Protein AF-A0A1W9IZL7-F1 (afdb_monomer_lite)

Secondary structure (DSSP, 8-state):
-------EEEEEEEGGGGSHHHHHHHHHHHTSSS-SEEEEEE--TT-TT-EEEEEEEEEEEEEEEEEEEEEESEEEEEEEEEEEEEEEEPPSSSS-HHHHHHHTT--EEEEEEETTEEEEEEEEEEEE-TTS-EEEEEEEE-----PPEE--TTS-HHHHHHHHHHHHHHHHHHHTT-HHHHHHHHHHHHHHHHHHHHHHTTPPPPSSHHHHHHHHHHHHTSTTTGGG-S--HHHHHHHHHHHHHHHHH-HHHHHHTT-PPPHHHHHHHHHHHHHHHHHTTSEE-

Radius of gyration: 25.75 Å; chains: 1; bounding box: 48×37×91 Å

Structure (mmCIF, N/CA/C/O backbone):
data_AF-A0A1W9IZL7-F1
#
_entry.id   AF-A0A1W9IZL7-F1
#
loop_
_atom_site.group_PDB
_atom_site.id
_atom_site.type_symbol
_atom_site.label_atom_id
_atom_site.label_alt_id
_atom_site.label_comp_id
_atom_site.label_asym_id
_atom_site.label_entity_id
_atom_site.label_seq_id
_atom_site.pdbx_PDB_ins_code
_atom_site.Cartn_x
_atom_site.Cartn_y
_atom_site.Cartn_z
_atom_site.occupancy
_atom_site.B_iso_or_equiv
_atom_site.auth_seq_id
_atom_site.auth_comp_id
_atom_site.auth_asym_id
_atom_site.auth_atom_id
_atom_site.pdbx_PDB_model_num
ATOM 1 N N . MET A 1 1 ? -9.706 -7.020 -36.055 1.00 37.16 1 MET A N 1
ATOM 2 C CA . MET A 1 1 ? -9.478 -6.356 -34.757 1.00 37.16 1 MET A CA 1
ATOM 3 C C . MET A 1 1 ? -7.983 -6.230 -34.605 1.00 37.16 1 MET A C 1
ATOM 5 O O . MET A 1 1 ? -7.326 -7.263 -34.558 1.00 37.16 1 MET A O 1
ATOM 9 N N . ASP A 1 2 ? -7.453 -5.012 -34.618 1.00 32.59 2 ASP A N 1
ATOM 10 C CA . ASP A 1 2 ? -6.026 -4.810 -34.383 1.00 32.59 2 ASP A CA 1
ATOM 11 C C . ASP A 1 2 ? -5.687 -5.254 -32.957 1.00 32.59 2 ASP A C 1
ATOM 13 O O . ASP A 1 2 ? -6.324 -4.785 -32.008 1.00 32.59 2 ASP A O 1
ATOM 17 N N . PRO A 1 3 ? -4.721 -6.166 -32.759 1.00 41.31 3 PRO A N 1
ATOM 18 C CA . PRO A 1 3 ? -4.192 -6.404 -31.435 1.00 41.31 3 PRO A CA 1
ATOM 19 C C . PRO A 1 3 ? -3.350 -5.180 -31.079 1.00 41.31 3 PRO A C 1
ATOM 21 O O . PRO A 1 3 ? -2.169 -5.100 -31.417 1.00 41.31 3 PRO A O 1
ATOM 24 N N . THR A 1 4 ? -3.955 -4.204 -30.406 1.00 50.09 4 THR A N 1
ATOM 25 C CA . THR A 1 4 ? -3.210 -3.120 -29.768 1.00 50.09 4 THR A CA 1
ATOM 26 C C . THR A 1 4 ? -2.360 -3.757 -28.674 1.00 50.09 4 THR A C 1
ATOM 28 O O . THR A 1 4 ? -2.816 -3.950 -27.547 1.00 50.09 4 THR A O 1
ATOM 31 N N . VAL A 1 5 ? -1.137 -4.171 -29.017 1.00 58.69 5 VAL A N 1
ATOM 32 C CA . VAL A 1 5 ? -0.162 -4.659 -28.042 1.00 58.69 5 VAL A CA 1
ATOM 33 C C . VAL A 1 5 ? 0.087 -3.507 -27.084 1.00 58.69 5 VAL A C 1
ATOM 35 O O . VAL A 1 5 ? 0.727 -2.515 -27.425 1.00 58.69 5 VAL A O 1
ATOM 38 N N . LEU A 1 6 ? -0.484 -3.618 -25.892 1.00 76.44 6 LEU A N 1
ATOM 39 C CA . LEU A 1 6 ? -0.403 -2.572 -24.897 1.00 76.44 6 LEU A CA 1
ATOM 40 C C . LEU A 1 6 ? 0.994 -2.617 -24.275 1.00 76.44 6 LEU A C 1
ATOM 42 O O . LEU A 1 6 ? 1.343 -3.570 -23.589 1.00 76.44 6 LEU A O 1
ATOM 46 N N . ILE A 1 7 ? 1.817 -1.614 -24.573 1.00 85.88 7 ILE A N 1
ATOM 47 C CA . ILE A 1 7 ? 3.176 -1.482 -24.042 1.00 85.88 7 ILE A CA 1
ATOM 48 C C . ILE A 1 7 ? 3.160 -0.403 -22.962 1.00 85.88 7 ILE A C 1
ATOM 50 O O . ILE A 1 7 ? 2.751 0.732 -23.209 1.00 85.88 7 ILE A O 1
ATOM 54 N N . PHE A 1 8 ? 3.635 -0.741 -21.767 1.00 88.56 8 PHE A N 1
ATOM 55 C CA . PHE A 1 8 ? 3.729 0.200 -20.656 1.00 88.56 8 PHE A CA 1
ATOM 56 C C . PHE A 1 8 ? 5.107 0.851 -20.608 1.00 88.56 8 PHE A C 1
ATOM 58 O O . PHE A 1 8 ? 6.121 0.178 -20.768 1.00 88.56 8 PHE A O 1
ATOM 65 N N . LYS A 1 9 ? 5.174 2.147 -20.299 1.00 91.44 9 LYS A N 1
ATOM 66 C CA . LYS A 1 9 ? 6.422 2.743 -19.807 1.00 91.44 9 LYS A CA 1
ATOM 67 C C . LYS A 1 9 ? 6.686 2.247 -18.388 1.00 91.44 9 LYS A C 1
ATOM 69 O O . LYS A 1 9 ? 5.750 2.167 -17.592 1.00 91.44 9 LYS A O 1
ATOM 74 N N . GLY A 1 10 ? 7.943 1.957 -18.076 1.00 91.88 10 GLY A N 1
ATOM 75 C CA . GLY A 1 10 ? 8.366 1.538 -16.745 1.00 91.88 10 GLY A CA 1
ATOM 76 C C . GLY A 1 10 ? 9.559 2.348 -16.256 1.00 91.88 10 GLY A C 1
ATOM 77 O O . GLY A 1 10 ? 10.489 2.616 -17.015 1.00 91.88 10 GLY A O 1
ATOM 78 N N . VAL A 1 11 ? 9.551 2.710 -14.976 1.00 93.44 11 VAL A N 1
ATOM 79 C CA . VAL A 1 11 ? 10.721 3.246 -14.273 1.00 93.44 11 VAL A CA 1
ATOM 80 C C . VAL A 1 11 ? 11.007 2.356 -13.078 1.00 93.44 11 VAL A C 1
ATOM 82 O O . VAL A 1 11 ? 10.122 2.116 -12.256 1.00 93.44 11 VAL A O 1
ATOM 85 N N . TYR A 1 12 ? 12.242 1.868 -13.000 1.00 94.06 12 TYR A N 1
ATOM 86 C CA . TYR A 1 12 ? 12.707 1.112 -11.850 1.00 94.06 12 TYR A CA 1
ATOM 87 C C . TYR A 1 12 ? 12.933 2.036 -10.651 1.00 94.06 12 TYR A C 1
ATOM 89 O O . TYR A 1 12 ? 13.519 3.109 -10.800 1.00 94.06 12 TYR A O 1
ATOM 97 N N . LEU A 1 13 ? 12.495 1.593 -9.477 1.00 92.00 13 LEU A N 1
ATOM 98 C CA . LEU A 1 13 ? 12.727 2.236 -8.191 1.00 92.00 13 LEU A CA 1
ATOM 99 C C . LEU A 1 13 ? 13.297 1.192 -7.227 1.00 92.00 13 LEU A C 1
ATOM 101 O O . LEU A 1 13 ? 12.676 0.147 -6.996 1.00 92.00 13 LEU A O 1
ATOM 105 N N . GLY A 1 14 ? 14.471 1.478 -6.663 1.00 87.88 14 GLY A N 1
ATOM 106 C CA . GLY A 1 14 ? 15.036 0.661 -5.597 1.00 87.88 14 GLY A CA 1
ATOM 107 C C . GLY A 1 14 ? 14.239 0.818 -4.302 1.00 87.88 14 GLY A C 1
ATOM 108 O O . GLY A 1 14 ? 13.443 1.745 -4.144 1.00 87.88 14 GLY A O 1
ATOM 109 N N . GLN A 1 15 ? 14.474 -0.065 -3.330 1.00 80.56 15 GLN A N 1
ATOM 110 C CA . GLN A 1 15 ? 13.758 -0.037 -2.048 1.00 80.56 15 GLN A CA 1
ATOM 111 C C . GLN A 1 15 ? 13.848 1.318 -1.322 1.00 80.56 15 GLN A C 1
ATOM 113 O O . GLN A 1 15 ? 12.898 1.735 -0.663 1.00 80.56 15 GLN A O 1
ATOM 118 N N . THR A 1 16 ? 14.984 2.006 -1.437 1.00 76.38 16 THR A N 1
ATOM 119 C CA . THR A 1 16 ? 15.210 3.330 -0.839 1.00 76.38 16 THR A CA 1
ATOM 120 C C . THR A 1 16 ? 14.520 4.458 -1.606 1.00 76.38 16 THR A C 1
ATOM 122 O O . THR A 1 16 ? 14.255 5.511 -1.033 1.00 76.38 16 THR A O 1
ATOM 125 N N . ASP A 1 17 ? 14.189 4.240 -2.881 1.00 77.44 17 ASP A N 1
ATOM 126 C CA . ASP A 1 17 ? 13.583 5.241 -3.765 1.00 77.44 17 ASP A CA 1
ATOM 127 C C . ASP A 1 17 ? 12.053 5.291 -3.654 1.00 77.44 17 ASP A C 1
ATOM 129 O O . ASP A 1 17 ? 11.413 6.129 -4.286 1.00 77.44 17 ASP A O 1
ATOM 133 N N . ILE A 1 18 ? 11.442 4.428 -2.835 1.00 71.38 18 ILE A N 1
ATOM 134 C CA . ILE A 1 18 ? 9.986 4.435 -2.611 1.00 71.38 18 ILE A CA 1
ATOM 135 C C . ILE A 1 18 ? 9.551 5.524 -1.616 1.00 71.38 18 ILE A C 1
ATOM 137 O O . ILE A 1 18 ? 8.375 5.645 -1.287 1.00 71.38 18 ILE A O 1
ATOM 141 N N . ALA A 1 19 ? 10.480 6.347 -1.131 1.00 68.44 19 ALA A N 1
ATOM 142 C CA . ALA A 1 19 ? 10.130 7.565 -0.412 1.00 68.44 19 ALA A CA 1
ATOM 143 C C . ALA A 1 19 ? 9.421 8.572 -1.350 1.00 68.44 19 ALA A C 1
ATOM 145 O O . ALA A 1 19 ? 9.661 8.547 -2.563 1.00 68.44 19 ALA A O 1
ATOM 146 N N . PRO A 1 20 ? 8.616 9.520 -0.827 1.00 62.97 20 PRO A N 1
ATOM 147 C CA . PRO A 1 20 ? 7.869 10.478 -1.650 1.00 62.97 20 PRO A CA 1
ATOM 148 C C . PRO A 1 20 ? 8.731 11.212 -2.690 1.00 62.97 20 PRO A C 1
ATOM 150 O O . PRO A 1 20 ? 8.352 11.324 -3.854 1.00 62.97 20 PRO A O 1
ATOM 153 N N . ALA A 1 21 ? 9.939 11.639 -2.309 1.00 69.12 21 ALA A N 1
ATOM 154 C CA . ALA A 1 21 ? 10.872 12.310 -3.216 1.00 69.12 21 ALA A CA 1
ATOM 155 C C . ALA A 1 21 ? 11.347 11.409 -4.376 1.00 69.12 21 ALA A C 1
ATOM 157 O O . ALA A 1 21 ? 11.481 11.877 -5.511 1.00 69.12 21 ALA A O 1
ATOM 158 N N . GLY A 1 22 ? 11.585 10.122 -4.106 1.00 74.88 22 GLY A N 1
ATOM 159 C CA . GLY A 1 22 ? 11.989 9.145 -5.115 1.00 74.88 22 GLY A CA 1
ATOM 160 C C . GLY A 1 22 ? 10.832 8.752 -6.036 1.00 74.88 22 GLY A C 1
ATOM 161 O O . GLY A 1 22 ? 11.017 8.687 -7.252 1.00 74.88 22 GLY A O 1
ATOM 162 N N . LEU A 1 23 ? 9.611 8.645 -5.505 1.00 76.88 23 LEU A N 1
ATOM 163 C CA . LEU A 1 23 ? 8.401 8.446 -6.306 1.00 76.88 23 LEU A CA 1
ATOM 164 C C . LEU A 1 23 ? 8.122 9.632 -7.233 1.00 76.88 23 LEU A C 1
ATOM 166 O O . LEU A 1 23 ? 7.871 9.423 -8.416 1.00 76.88 23 LEU A O 1
ATOM 170 N N . GLU A 1 24 ? 8.226 10.873 -6.754 1.00 78.94 24 GLU A N 1
ATOM 171 C CA . GLU A 1 24 ? 8.071 12.065 -7.604 1.00 78.94 24 GLU A CA 1
ATOM 172 C C . GLU A 1 24 ? 9.169 12.166 -8.671 1.00 78.94 24 GLU A C 1
ATOM 174 O O . GLU A 1 24 ? 8.920 12.573 -9.810 1.00 78.94 24 GLU A O 1
ATOM 179 N N . LYS A 1 25 ? 10.399 11.750 -8.349 1.00 84.94 25 LYS A N 1
ATOM 180 C CA . LYS A 1 25 ? 11.457 11.583 -9.354 1.00 84.94 25 LYS A CA 1
ATOM 181 C C . LYS A 1 25 ? 11.060 10.525 -10.393 1.00 84.94 25 LYS A C 1
ATOM 183 O O . LYS A 1 25 ? 11.155 10.801 -11.585 1.00 84.94 25 LYS A O 1
ATOM 188 N N . GLY A 1 26 ? 10.542 9.376 -9.959 1.00 87.25 26 GLY A N 1
ATOM 189 C CA . GLY A 1 26 ? 10.052 8.309 -10.833 1.00 87.25 26 GLY A CA 1
ATOM 190 C C . GLY A 1 26 ? 8.909 8.750 -11.752 1.00 87.25 26 GLY A C 1
ATOM 191 O O . GLY A 1 26 ? 8.953 8.486 -12.953 1.00 87.25 26 GLY A O 1
ATOM 192 N N . LYS A 1 27 ? 7.925 9.491 -11.227 1.00 85.50 27 LYS A N 1
ATOM 193 C CA . LYS A 1 27 ? 6.816 10.070 -12.007 1.00 85.50 27 LYS A CA 1
ATOM 194 C C . LYS A 1 27 ? 7.330 11.031 -13.077 1.00 85.50 27 LYS A C 1
ATOM 196 O O . LYS A 1 27 ? 6.920 10.936 -14.230 1.00 85.50 27 LYS A O 1
ATOM 201 N N . ARG A 1 28 ? 8.276 11.911 -12.724 1.00 85.94 28 ARG A N 1
ATOM 202 C CA . ARG A 1 28 ? 8.931 12.801 -13.697 1.00 85.94 28 ARG A CA 1
ATOM 203 C C . ARG A 1 28 ? 9.666 12.014 -14.781 1.00 85.94 28 ARG A C 1
ATOM 205 O O . ARG A 1 28 ? 9.555 12.366 -15.951 1.00 85.94 28 ARG A O 1
ATOM 212 N N . SER A 1 29 ? 10.357 10.933 -14.418 1.00 88.00 29 SER A N 1
ATOM 213 C CA . SER A 1 29 ? 11.027 10.046 -15.377 1.00 88.00 29 SER A CA 1
ATOM 214 C C . SER A 1 29 ? 10.055 9.297 -16.295 1.00 88.00 29 SER A C 1
ATOM 216 O O . SER A 1 29 ? 10.346 9.152 -17.478 1.00 88.00 29 SER A O 1
ATOM 218 N N . LEU A 1 30 ? 8.879 8.872 -15.819 1.00 86.69 30 LEU A N 1
ATOM 219 C CA . LEU A 1 30 ? 7.851 8.246 -16.672 1.00 86.69 30 LEU A CA 1
ATOM 220 C C . LEU A 1 30 ? 7.323 9.195 -17.757 1.00 86.69 30 LEU A C 1
ATOM 222 O O . LEU A 1 30 ? 6.998 8.776 -18.877 1.00 86.69 30 LEU A O 1
ATOM 226 N N . SER A 1 31 ? 7.266 10.483 -17.436 1.00 82.88 31 SER A N 1
ATOM 227 C CA . SER A 1 31 ? 6.842 11.528 -18.363 1.00 82.88 31 SER A CA 1
ATOM 228 C C . SER A 1 31 ? 7.890 11.866 -19.422 1.00 82.88 31 SER A C 1
ATOM 230 O O . SER A 1 31 ? 7.544 12.479 -20.431 1.00 82.88 31 SER A O 1
ATOM 232 N N . GLN A 1 32 ? 9.145 11.437 -19.250 1.00 82.56 32 GLN A N 1
ATOM 233 C CA . GLN A 1 32 ? 10.179 11.629 -20.262 1.00 82.56 32 GLN A CA 1
ATOM 234 C C . GLN A 1 32 ? 9.853 10.838 -21.539 1.00 82.56 32 GLN A C 1
ATOM 236 O O . GLN A 1 32 ? 9.230 9.763 -21.526 1.00 82.56 32 GLN A O 1
ATOM 241 N N . HIS A 1 33 ? 10.251 11.411 -22.673 1.00 79.19 33 HIS A N 1
ATOM 242 C CA . HIS A 1 33 ? 10.141 10.783 -23.979 1.00 79.19 33 HIS A CA 1
ATOM 243 C C . HIS A 1 33 ? 11.490 10.879 -24.708 1.00 79.19 33 HIS A C 1
ATOM 245 O O . HIS A 1 33 ? 12.032 11.978 -24.816 1.00 79.19 33 HIS A O 1
ATOM 251 N N . PRO A 1 34 ? 12.038 9.761 -25.212 1.00 80.56 34 PRO A N 1
ATOM 252 C CA . PRO A 1 34 ? 11.524 8.392 -25.097 1.00 80.56 34 PRO A CA 1
ATOM 253 C C . PRO A 1 34 ? 11.655 7.818 -23.680 1.00 80.56 34 PRO A C 1
ATOM 255 O O . PRO A 1 34 ? 12.449 8.294 -22.875 1.00 80.56 34 PRO A O 1
ATOM 258 N N . ALA A 1 35 ? 10.885 6.768 -23.390 1.00 84.62 35 ALA A N 1
ATOM 259 C CA . ALA A 1 35 ? 11.042 6.030 -22.143 1.00 84.62 35 ALA A CA 1
ATOM 260 C C . ALA A 1 35 ? 12.369 5.257 -22.144 1.00 84.62 35 ALA A C 1
ATOM 262 O O . ALA A 1 35 ? 12.801 4.752 -23.178 1.00 84.62 35 ALA A O 1
ATOM 263 N N . HIS A 1 36 ? 13.010 5.131 -20.984 1.00 86.19 36 HIS A N 1
ATOM 264 C CA . HIS A 1 36 ? 14.214 4.304 -20.858 1.00 86.19 36 HIS A CA 1
ATOM 265 C C . HIS A 1 36 ? 13.896 2.807 -20.871 1.00 86.19 36 HIS A C 1
ATOM 267 O O . HIS A 1 36 ? 14.630 2.027 -21.480 1.00 86.19 36 HIS A O 1
ATOM 273 N N . THR A 1 37 ? 12.779 2.428 -20.250 1.00 91.75 37 THR A N 1
ATOM 274 C CA . THR A 1 37 ? 12.313 1.046 -20.167 1.00 91.75 37 THR A CA 1
ATOM 275 C C . THR A 1 37 ? 10.845 0.978 -20.562 1.00 91.75 37 THR A C 1
ATOM 277 O O . THR A 1 37 ? 10.031 1.809 -20.146 1.00 91.75 37 THR A O 1
ATOM 280 N N . VAL A 1 38 ? 10.505 -0.030 -21.357 1.00 92.44 38 VAL A N 1
ATOM 281 C CA . VAL A 1 38 ? 9.130 -0.380 -21.693 1.00 92.44 38 VAL A CA 1
ATOM 282 C C . VAL A 1 38 ? 8.859 -1.840 -21.346 1.00 92.44 38 VAL A C 1
ATOM 284 O O . VAL A 1 38 ? 9.746 -2.689 -21.404 1.00 92.44 38 VAL A O 1
ATOM 287 N N . LEU A 1 39 ? 7.634 -2.123 -20.926 1.00 93.38 39 LEU A N 1
ATOM 288 C CA . LEU A 1 39 ? 7.195 -3.414 -20.422 1.00 93.38 39 LEU A CA 1
ATOM 289 C C . LEU A 1 39 ? 6.084 -3.927 -21.330 1.00 93.38 39 LEU A C 1
ATOM 291 O O . LEU A 1 39 ? 5.059 -3.261 -21.501 1.00 93.38 39 LEU A O 1
ATOM 295 N N . ARG A 1 40 ? 6.282 -5.114 -21.901 1.00 92.31 40 ARG A N 1
ATOM 296 C CA . ARG A 1 40 ? 5.254 -5.796 -22.688 1.00 92.31 40 ARG A CA 1
ATOM 297 C C . ARG A 1 40 ? 4.588 -6.869 -21.826 1.00 92.31 40 ARG A C 1
ATOM 299 O O . ARG A 1 40 ? 5.272 -7.842 -21.499 1.00 92.31 40 ARG A O 1
ATOM 306 N N . PRO A 1 41 ? 3.296 -6.740 -21.490 1.00 90.94 41 PRO A N 1
ATOM 307 C CA . PRO A 1 41 ? 2.566 -7.741 -20.725 1.00 90.94 41 PRO A CA 1
ATOM 308 C C . PRO A 1 41 ? 2.623 -9.119 -21.375 1.00 90.94 41 PRO A C 1
ATOM 310 O O . PRO A 1 41 ? 2.533 -9.255 -22.597 1.00 90.94 41 PRO A O 1
ATOM 313 N N . VAL A 1 42 ? 2.746 -10.136 -20.535 1.00 89.75 42 VAL A N 1
ATOM 314 C CA . VAL A 1 42 ? 2.619 -11.550 -20.878 1.00 89.75 42 VAL A CA 1
ATOM 315 C C . VAL A 1 42 ? 1.769 -12.248 -19.809 1.00 89.75 42 VAL A C 1
ATOM 317 O O . VAL A 1 42 ? 1.696 -11.763 -18.674 1.00 89.75 42 VAL A O 1
ATOM 320 N N . PRO A 1 43 ? 1.112 -13.374 -20.139 1.00 83.31 43 PRO A N 1
ATOM 321 C CA . PRO A 1 43 ? 0.381 -14.158 -19.151 1.00 83.31 43 PRO A CA 1
ATOM 322 C C . PRO A 1 43 ? 1.267 -14.505 -17.949 1.00 83.31 43 PRO A C 1
ATOM 324 O O . PRO A 1 43 ? 2.409 -14.931 -18.115 1.00 83.31 43 PRO A O 1
ATOM 327 N N . SER A 1 44 ? 0.739 -14.310 -16.741 1.00 82.31 44 SER A N 1
ATOM 328 C CA . SER A 1 44 ? 1.411 -14.713 -15.506 1.00 82.31 44 SER A CA 1
ATOM 329 C C . SER A 1 44 ? 0.934 -16.095 -15.080 1.00 82.31 44 SER A C 1
ATOM 331 O O . SER A 1 44 ? -0.270 -16.346 -15.061 1.00 82.31 44 SER A O 1
ATOM 333 N N . SER A 1 45 ? 1.862 -16.967 -14.683 1.00 79.56 45 SER A N 1
ATOM 334 C CA . SER A 1 45 ? 1.542 -18.264 -14.065 1.00 79.56 45 SER A CA 1
ATOM 335 C C . SER A 1 45 ? 0.822 -18.121 -12.725 1.00 79.56 45 SER A C 1
ATOM 337 O O . SER A 1 45 ? 0.124 -19.032 -12.298 1.00 79.56 45 SER A O 1
ATOM 339 N N . ASP A 1 46 ? 1.008 -16.979 -12.063 1.00 76.00 46 ASP A N 1
ATOM 340 C CA . ASP A 1 46 ? 0.606 -16.776 -10.671 1.00 76.00 46 ASP A CA 1
ATOM 341 C C . ASP A 1 46 ? -0.846 -16.264 -10.544 1.00 76.00 46 ASP A C 1
ATOM 343 O O . ASP A 1 46 ? -1.328 -16.035 -9.439 1.00 76.00 46 ASP A O 1
ATOM 347 N N . GLY A 1 47 ? -1.550 -16.095 -11.671 1.00 69.25 47 GLY A N 1
ATOM 348 C CA . GLY A 1 47 ? -2.936 -15.626 -11.712 1.00 69.25 47 GLY A CA 1
ATOM 349 C C . GLY A 1 47 ? -3.115 -14.150 -11.334 1.00 69.25 47 GLY A C 1
ATOM 350 O O . GLY A 1 47 ? -2.178 -13.450 -10.961 1.00 69.25 47 GLY A O 1
ATOM 351 N N . SER A 1 48 ? -4.348 -13.656 -11.461 1.00 60.50 48 SER A N 1
ATOM 352 C CA . SER A 1 48 ? -4.719 -12.300 -11.029 1.00 60.50 48 SER A CA 1
ATOM 353 C C . SER A 1 48 ? -4.578 -12.156 -9.501 1.00 60.50 48 SER A C 1
ATOM 355 O O . SER A 1 48 ? -4.906 -13.106 -8.790 1.00 60.50 48 SER A O 1
ATOM 357 N N . PRO A 1 49 ? -4.128 -11.002 -8.965 1.00 68.25 49 PRO A N 1
ATOM 358 C CA . PRO A 1 49 ? -3.859 -9.733 -9.651 1.00 68.25 49 PRO A CA 1
ATOM 359 C C . PRO A 1 49 ? -2.405 -9.578 -10.126 1.00 68.25 49 PRO A C 1
ATOM 361 O O . PRO A 1 49 ? -1.990 -8.483 -10.511 1.00 68.25 49 PRO A O 1
ATOM 364 N N . CYS A 1 50 ? -1.614 -10.649 -10.075 1.00 79.69 50 CYS A N 1
ATOM 365 C CA . CYS A 1 50 ? -0.246 -10.647 -10.562 1.00 79.69 50 CYS A CA 1
ATOM 366 C C . CYS A 1 50 ? -0.238 -10.606 -12.091 1.00 79.69 50 CYS A C 1
ATOM 368 O O . CYS A 1 50 ? -1.047 -11.246 -12.765 1.00 79.69 50 CYS A O 1
ATOM 370 N N . TRP A 1 51 ? 0.729 -9.904 -12.662 1.00 87.81 51 TRP A N 1
ATOM 371 C CA . TRP A 1 51 ? 0.984 -9.968 -14.098 1.00 87.81 51 TRP A CA 1
ATOM 372 C C . TRP A 1 51 ? 2.479 -10.065 -14.350 1.00 87.81 51 TRP A C 1
ATOM 374 O O . TRP A 1 51 ? 3.288 -9.764 -13.476 1.00 87.81 51 TRP A O 1
ATOM 384 N N . SER A 1 52 ? 2.858 -10.538 -15.530 1.00 93.19 52 SER A N 1
ATOM 385 C CA . SER A 1 52 ? 4.258 -10.642 -15.921 1.00 93.19 52 SER A CA 1
ATOM 386 C C . SER A 1 52 ? 4.512 -9.769 -17.142 1.00 93.19 52 SER A C 1
ATOM 388 O O . SER A 1 52 ? 3.603 -9.534 -17.939 1.00 93.19 52 SER A O 1
ATOM 390 N N . ALA A 1 53 ? 5.733 -9.273 -17.310 1.00 94.12 53 ALA A N 1
ATOM 391 C CA . ALA A 1 53 ? 6.107 -8.517 -18.498 1.00 94.12 53 ALA A CA 1
ATOM 392 C C . ALA A 1 53 ? 7.513 -8.855 -18.966 1.00 94.12 53 ALA A C 1
ATOM 394 O O . ALA A 1 53 ? 8.418 -9.050 -18.156 1.00 94.12 53 ALA A O 1
ATOM 395 N N . ILE A 1 54 ? 7.697 -8.842 -20.283 1.00 94.69 54 ILE A N 1
ATOM 396 C CA . ILE A 1 54 ? 9.032 -8.812 -20.874 1.00 94.69 54 ILE A CA 1
ATOM 397 C C . ILE A 1 54 ? 9.545 -7.379 -20.809 1.00 94.69 54 ILE A C 1
ATOM 399 O O . ILE A 1 54 ? 8.840 -6.437 -21.193 1.00 94.69 54 ILE A O 1
ATOM 403 N N . VAL A 1 55 ? 10.773 -7.233 -20.325 1.00 93.81 55 VAL A N 1
ATOM 404 C CA . VAL A 1 55 ? 11.440 -5.941 -20.187 1.00 93.81 55 VAL A CA 1
ATOM 405 C C . VAL A 1 55 ? 12.172 -5.608 -21.475 1.00 93.81 55 VAL A C 1
ATOM 407 O O . VAL A 1 55 ? 12.963 -6.403 -21.974 1.00 93.81 55 VAL A O 1
ATOM 410 N N . TYR A 1 56 ? 11.930 -4.409 -21.989 1.00 93.19 56 TYR A N 1
ATOM 411 C CA . TYR A 1 56 ? 12.631 -3.861 -23.137 1.00 93.19 56 TYR A CA 1
ATOM 412 C C . TYR A 1 56 ? 13.309 -2.554 -22.743 1.00 93.19 56 TYR A C 1
ATOM 414 O O . TYR A 1 56 ? 12.663 -1.646 -22.214 1.00 93.19 56 TYR A O 1
ATOM 422 N N . ARG A 1 57 ? 14.602 -2.421 -23.030 1.00 91.19 57 ARG A N 1
ATOM 423 C CA . ARG A 1 57 ? 15.353 -1.190 -22.763 1.00 91.19 57 ARG A CA 1
ATOM 424 C C . ARG A 1 57 ? 15.670 -0.453 -24.043 1.00 91.19 57 ARG A C 1
ATOM 426 O O . ARG A 1 57 ? 15.896 -1.068 -25.085 1.00 91.19 57 ARG A O 1
ATOM 433 N N . LYS A 1 58 ? 15.694 0.874 -23.950 1.00 90.25 58 LYS A N 1
ATOM 434 C CA . LYS A 1 58 ? 16.099 1.733 -25.057 1.00 90.25 58 LYS A CA 1
ATOM 435 C C . LYS A 1 58 ? 17.550 1.420 -25.426 1.00 90.25 58 LYS A C 1
ATOM 437 O O . LYS A 1 58 ? 18.453 1.638 -24.624 1.00 90.25 58 LYS A O 1
ATOM 442 N N . ALA A 1 59 ? 17.751 0.953 -26.648 1.00 87.69 59 ALA A N 1
ATOM 443 C CA . ALA A 1 59 ? 19.055 0.604 -27.193 1.00 87.69 59 ALA A CA 1
ATOM 444 C C . ALA A 1 59 ? 19.663 1.727 -28.038 1.00 87.69 59 ALA A C 1
ATOM 446 O O . ALA A 1 59 ? 20.879 1.853 -28.130 1.00 87.69 59 ALA A O 1
ATOM 447 N N . GLY A 1 60 ? 18.820 2.570 -28.637 1.00 88.31 60 GLY A N 1
ATOM 448 C CA . GLY A 1 60 ? 19.273 3.672 -29.475 1.00 88.31 60 GLY A CA 1
ATOM 449 C C . GLY A 1 60 ? 18.140 4.317 -30.259 1.00 88.31 60 GLY A C 1
ATOM 450 O O . GLY A 1 60 ? 16.960 4.164 -29.929 1.00 88.31 60 GLY A O 1
ATOM 451 N N . SER A 1 61 ? 18.516 5.043 -31.303 1.00 89.44 61 SER A N 1
ATOM 452 C CA . SER A 1 61 ? 17.620 5.552 -32.342 1.00 89.44 61 SER A CA 1
ATOM 453 C C . SER A 1 61 ? 18.074 5.061 -33.703 1.00 89.44 61 SER A C 1
ATOM 455 O O . SER A 1 61 ? 19.269 4.919 -33.944 1.00 89.44 61 SER A O 1
ATOM 457 N N . THR A 1 62 ? 17.117 4.854 -34.595 1.00 90.50 62 THR A N 1
ATOM 458 C CA . THR A 1 62 ? 17.357 4.633 -36.021 1.00 90.50 62 THR A CA 1
ATOM 459 C C . THR A 1 62 ? 16.380 5.480 -36.832 1.00 90.50 62 THR A C 1
ATOM 461 O O . THR A 1 62 ? 15.498 6.121 -36.265 1.00 90.50 62 THR A O 1
ATOM 464 N N . THR A 1 63 ? 16.522 5.484 -38.148 1.00 90.25 63 THR A N 1
ATOM 465 C CA . THR A 1 63 ? 15.577 6.120 -39.066 1.00 90.25 63 THR A CA 1
ATOM 466 C C . THR A 1 63 ? 14.899 5.029 -39.875 1.00 90.25 63 THR A C 1
ATOM 468 O O . THR A 1 63 ? 15.575 4.162 -40.426 1.00 90.25 63 THR A O 1
ATOM 471 N N . ILE A 1 64 ? 13.570 5.058 -39.941 1.00 85.56 64 ILE A N 1
ATOM 472 C CA . ILE A 1 64 ? 12.801 4.179 -40.828 1.00 85.56 64 ILE A CA 1
ATOM 473 C C . ILE A 1 64 ? 12.175 5.003 -41.943 1.00 85.56 64 ILE A C 1
ATOM 475 O O . ILE A 1 64 ? 11.794 6.152 -41.732 1.00 85.56 64 ILE A O 1
ATOM 479 N N . ASN A 1 65 ? 12.045 4.403 -43.120 1.00 85.94 65 ASN A N 1
ATOM 480 C CA . ASN A 1 65 ? 11.313 5.005 -44.226 1.00 85.94 65 ASN A CA 1
ATOM 481 C C . ASN A 1 65 ? 9.877 4.489 -44.180 1.00 85.94 65 ASN A C 1
ATOM 483 O O . ASN A 1 65 ? 9.631 3.295 -44.360 1.00 85.94 65 ASN A O 1
ATOM 487 N N . LEU A 1 66 ? 8.936 5.383 -43.893 1.00 80.25 66 LEU A N 1
ATOM 488 C CA . LEU A 1 66 ? 7.512 5.104 -43.999 1.00 80.25 66 LEU A CA 1
ATOM 489 C C . LEU A 1 66 ? 7.092 5.325 -45.443 1.00 80.25 66 LEU A C 1
ATOM 491 O O . LEU A 1 66 ? 7.380 6.373 -46.019 1.00 80.25 66 LEU A O 1
ATOM 495 N N . ARG A 1 67 ? 6.409 4.338 -46.016 1.00 78.06 67 ARG A N 1
ATOM 496 C CA . ARG A 1 67 ? 5.818 4.441 -47.345 1.00 78.06 67 ARG A CA 1
ATOM 497 C C . ARG A 1 67 ? 4.317 4.605 -47.181 1.00 78.06 67 ARG A C 1
ATOM 499 O O . ARG A 1 67 ? 3.634 3.645 -46.831 1.00 78.06 67 ARG A O 1
ATOM 506 N N . GLU A 1 68 ? 3.822 5.811 -47.419 1.00 73.00 68 GLU A N 1
ATOM 507 C CA . GLU A 1 68 ? 2.386 6.087 -47.414 1.00 73.00 68 GLU A CA 1
ATOM 508 C C . GLU A 1 68 ? 1.844 6.001 -48.843 1.00 73.00 68 GLU A C 1
ATOM 510 O O . GLU A 1 68 ? 2.394 6.588 -49.781 1.00 73.00 68 GLU A O 1
ATOM 515 N N . GLU A 1 69 ? 0.784 5.209 -49.022 1.00 69.12 69 GLU A N 1
ATOM 516 C CA . GLU A 1 69 ? 0.067 5.104 -50.290 1.00 69.12 69 GLU A CA 1
ATOM 517 C C . GLU A 1 69 ? -1.134 6.053 -50.267 1.00 69.12 69 GLU A C 1
ATOM 519 O O . GLU A 1 69 ? -2.147 5.784 -49.620 1.00 69.12 69 GLU A O 1
ATOM 524 N N . HIS A 1 70 ? -1.045 7.157 -51.008 1.00 65.81 70 HIS A N 1
ATOM 525 C CA . HIS A 1 70 ? -2.192 8.037 -51.212 1.00 65.81 70 HIS A CA 1
ATOM 526 C C . HIS A 1 70 ? -2.986 7.586 -52.438 1.00 65.81 70 HIS A C 1
ATOM 528 O O . HIS A 1 70 ? -2.523 7.668 -53.578 1.00 65.81 70 HIS A O 1
ATOM 534 N N . ARG A 1 71 ? -4.219 7.126 -52.209 1.00 58.16 71 ARG A N 1
ATOM 535 C CA . ARG A 1 71 ? -5.119 6.642 -53.262 1.00 58.16 71 ARG A CA 1
ATOM 536 C C . ARG A 1 71 ? -6.000 7.770 -53.813 1.00 58.16 71 ARG A C 1
ATOM 538 O O . ARG A 1 71 ? -7.203 7.784 -53.595 1.00 58.16 71 ARG A O 1
ATOM 545 N N . ASN A 1 72 ? -5.403 8.701 -54.559 1.00 54.34 72 ASN A N 1
ATOM 546 C CA . ASN A 1 72 ? -6.138 9.723 -55.320 1.00 54.34 72 ASN A CA 1
ATOM 547 C C . ASN A 1 72 ? -5.824 9.596 -56.820 1.00 54.34 72 ASN A C 1
ATOM 549 O O . ASN A 1 72 ? -4.958 10.298 -57.330 1.00 54.34 72 ASN A O 1
ATOM 553 N N . ASN A 1 73 ? -6.503 8.671 -57.517 1.00 57.09 73 ASN A N 1
ATOM 554 C CA . ASN A 1 73 ? -6.471 8.412 -58.976 1.00 57.09 73 ASN A CA 1
ATOM 555 C C . ASN A 1 73 ? -5.099 8.254 -59.682 1.00 57.09 73 ASN A C 1
ATOM 557 O O . ASN A 1 73 ? -5.059 7.941 -60.871 1.00 57.09 73 ASN A O 1
ATOM 561 N N . ARG A 1 74 ? -3.981 8.379 -58.966 1.00 59.94 74 ARG A N 1
ATOM 562 C CA . ARG A 1 74 ? -2.626 7.934 -59.306 1.00 59.94 74 ARG A CA 1
ATOM 563 C C . ARG A 1 74 ? -1.975 7.473 -58.007 1.00 59.94 74 ARG A C 1
ATOM 565 O O . ARG A 1 74 ? -2.027 8.196 -57.017 1.00 59.94 74 ARG A O 1
ATOM 572 N N . THR A 1 75 ? -1.380 6.284 -57.999 1.00 57.50 75 THR A N 1
ATOM 573 C CA . THR A 1 75 ? -0.616 5.809 -56.841 1.00 57.50 75 THR A CA 1
ATOM 574 C C . THR A 1 75 ? 0.657 6.643 -56.729 1.00 57.50 75 THR A C 1
ATOM 576 O O . THR A 1 75 ? 1.600 6.452 -57.495 1.00 57.50 75 THR A O 1
ATOM 579 N N . ILE A 1 76 ? 0.663 7.605 -55.807 1.00 62.03 76 ILE A N 1
ATOM 580 C CA . ILE A 1 76 ? 1.859 8.358 -55.427 1.00 62.03 76 ILE A CA 1
ATOM 581 C C . ILE A 1 76 ? 2.395 7.698 -54.162 1.00 62.03 76 ILE A C 1
ATOM 583 O O . ILE A 1 76 ? 1.693 7.619 -53.154 1.00 62.03 76 ILE A O 1
ATOM 587 N N . TYR A 1 77 ? 3.628 7.204 -54.233 1.00 61.69 77 TYR A N 1
ATOM 588 C CA . TYR A 1 77 ? 4.350 6.729 -53.061 1.00 61.69 77 TYR A CA 1
ATOM 589 C C . TYR A 1 77 ? 5.124 7.900 -52.476 1.00 61.69 77 TYR A C 1
ATOM 591 O O . TYR A 1 77 ? 6.017 8.432 -53.135 1.00 61.69 77 TYR A O 1
ATOM 599 N N . GLN A 1 78 ? 4.779 8.295 -51.255 1.00 67.56 78 GLN A N 1
ATOM 600 C CA . GLN A 1 78 ? 5.584 9.238 -50.495 1.00 67.56 78 GLN A CA 1
ATOM 601 C C . GLN A 1 78 ? 6.419 8.446 -49.491 1.00 67.56 78 GLN A C 1
ATOM 603 O O . GLN A 1 78 ? 5.877 7.745 -48.636 1.00 67.56 78 GLN A O 1
ATOM 608 N N . GLU A 1 79 ? 7.742 8.518 -49.639 1.00 76.31 79 GLU A N 1
ATOM 609 C CA . GLU A 1 79 ? 8.677 7.990 -48.650 1.00 76.31 79 GLU A CA 1
ATOM 610 C C . GLU A 1 79 ? 9.052 9.106 -47.679 1.00 76.31 79 GLU A C 1
ATOM 612 O O . GLU A 1 79 ? 9.650 10.110 -48.066 1.00 76.31 79 GLU A O 1
ATOM 617 N N . THR A 1 80 ? 8.692 8.926 -46.411 1.00 81.31 80 THR A N 1
ATOM 618 C CA . THR A 1 80 ? 9.046 9.851 -45.334 1.00 81.31 80 THR A CA 1
ATOM 619 C C . THR A 1 80 ? 9.996 9.146 -44.379 1.00 81.31 80 THR A C 1
ATOM 621 O O . THR A 1 80 ? 9.640 8.147 -43.753 1.00 81.31 80 THR A O 1
ATOM 624 N N . SER A 1 81 ? 11.214 9.667 -44.248 1.00 83.38 81 SER A N 1
ATOM 625 C CA . SER A 1 81 ? 12.176 9.190 -43.255 1.00 83.38 81 SER A CA 1
ATOM 626 C C . SER A 1 81 ? 11.819 9.737 -41.873 1.00 83.38 81 SER A C 1
ATOM 628 O O . SER A 1 81 ? 11.821 10.949 -41.661 1.00 83.38 81 SER A O 1
ATOM 630 N N . VAL A 1 82 ? 11.529 8.848 -40.922 1.00 86.06 82 VAL A N 1
ATOM 631 C CA . VAL A 1 82 ? 11.122 9.205 -39.556 1.00 86.06 82 VAL A CA 1
ATOM 632 C C . VAL A 1 82 ? 12.106 8.618 -38.540 1.00 86.06 82 VAL A C 1
ATOM 634 O O . VAL A 1 82 ? 12.383 7.414 -38.585 1.00 86.06 82 VAL A O 1
ATOM 637 N N . PRO A 1 83 ? 12.640 9.430 -37.606 1.00 86.50 83 PRO A N 1
ATOM 638 C CA . PRO A 1 83 ? 13.459 8.919 -36.518 1.00 86.50 83 PRO A CA 1
ATOM 639 C C . PRO A 1 83 ? 12.598 8.109 -35.543 1.00 86.50 83 PRO A C 1
ATOM 641 O O . PRO A 1 83 ? 11.554 8.565 -35.076 1.00 86.50 83 PRO A O 1
ATOM 644 N N . VAL A 1 84 ? 13.058 6.912 -35.200 1.00 87.38 84 VAL A N 1
ATOM 645 C CA . VAL A 1 84 ? 12.396 6.000 -34.265 1.00 87.38 84 VAL A CA 1
ATOM 646 C C . VAL A 1 84 ? 13.364 5.503 -33.203 1.00 87.38 84 VAL A C 1
ATOM 648 O O . VAL A 1 84 ? 14.579 5.450 -33.392 1.00 87.38 84 VAL A O 1
ATOM 651 N N . TRP A 1 85 ? 12.813 5.117 -32.059 1.00 89.31 85 TRP A N 1
ATOM 652 C CA . TRP A 1 85 ? 13.577 4.583 -30.938 1.00 89.31 85 TRP A CA 1
ATOM 653 C C . TRP A 1 85 ? 13.574 3.060 -30.973 1.00 89.31 85 TRP A C 1
ATOM 655 O O . TRP A 1 85 ? 12.518 2.440 -31.098 1.00 89.31 85 TRP A O 1
ATOM 665 N N . VAL A 1 86 ? 14.755 2.464 -30.834 1.00 89.81 86 VAL A N 1
ATOM 666 C CA . VAL A 1 86 ? 14.933 1.010 -30.837 1.00 89.81 86 VAL A CA 1
ATOM 667 C C . VAL A 1 86 ? 14.997 0.517 -29.402 1.00 89.81 86 VAL A C 1
ATOM 669 O O . VAL A 1 86 ? 15.701 1.099 -28.572 1.00 89.81 86 VAL A O 1
ATOM 672 N N . TYR A 1 87 ? 14.280 -0.568 -29.123 1.00 92.25 87 TYR A N 1
ATOM 673 C CA . TYR A 1 87 ? 14.297 -1.234 -27.830 1.00 92.25 87 TYR A CA 1
ATOM 674 C C . TYR A 1 87 ? 14.652 -2.712 -27.990 1.00 92.25 87 TYR A C 1
ATOM 676 O O . TYR A 1 87 ? 14.141 -3.376 -28.894 1.00 92.25 87 TYR A O 1
ATOM 684 N N . HIS A 1 88 ? 15.483 -3.237 -27.091 1.00 91.00 88 HIS A N 1
ATOM 685 C CA . HIS A 1 88 ? 15.847 -4.656 -27.051 1.00 91.00 88 HIS A CA 1
ATOM 686 C C . HIS A 1 88 ? 15.361 -5.305 -25.761 1.00 91.00 88 HIS A C 1
ATOM 688 O O . HIS A 1 88 ? 15.354 -4.671 -24.705 1.00 91.00 88 HIS A O 1
ATOM 694 N N . ALA A 1 89 ? 14.932 -6.562 -25.877 1.00 91.31 89 ALA A N 1
ATOM 695 C CA . ALA A 1 89 ? 14.703 -7.415 -24.725 1.00 91.31 89 ALA A CA 1
ATOM 696 C C . ALA A 1 89 ? 16.032 -8.062 -24.350 1.00 91.31 89 ALA A C 1
ATOM 698 O O . ALA A 1 89 ? 16.596 -8.810 -25.148 1.00 91.31 89 ALA A O 1
ATOM 699 N N . ASP A 1 90 ? 16.513 -7.750 -23.155 1.00 84.25 90 ASP A N 1
ATOM 700 C CA . ASP A 1 90 ? 17.780 -8.266 -22.659 1.00 84.25 90 ASP A CA 1
ATOM 701 C C . ASP A 1 90 ? 17.568 -9.599 -21.904 1.00 84.25 90 ASP A C 1
ATOM 703 O O . ASP A 1 90 ? 16.477 -9.832 -21.363 1.00 84.25 90 ASP A O 1
ATOM 707 N N . PRO A 1 91 ? 18.578 -10.487 -21.854 1.00 87.00 91 PRO A N 1
ATOM 708 C CA . PRO A 1 91 ? 18.532 -11.689 -21.027 1.00 87.00 91 PRO A CA 1
ATOM 709 C C . PRO A 1 91 ? 18.687 -11.370 -19.529 1.00 87.00 91 PRO A C 1
ATOM 711 O O . PRO A 1 91 ? 19.212 -10.310 -19.179 1.00 87.00 91 PRO A O 1
ATOM 714 N N . PRO A 1 92 ? 18.277 -12.283 -18.626 1.00 86.31 92 PRO A N 1
ATOM 715 C CA . PRO A 1 92 ? 18.662 -12.209 -17.218 1.00 86.31 92 PRO A CA 1
ATOM 716 C C . PRO A 1 92 ? 20.185 -12.313 -17.033 1.00 86.31 92 PRO A C 1
ATOM 718 O O . PRO A 1 92 ? 20.873 -12.937 -17.842 1.00 86.31 92 PRO A O 1
ATOM 721 N N . GLY A 1 93 ? 20.704 -11.761 -15.938 1.00 80.62 93 GLY A N 1
ATOM 722 C CA . GLY A 1 93 ? 22.134 -11.693 -15.623 1.00 80.62 93 GLY A CA 1
ATOM 723 C C . GLY A 1 93 ? 22.802 -10.397 -16.090 1.00 80.62 93 GLY A C 1
ATOM 724 O O . GLY A 1 93 ? 24.030 -10.317 -16.118 1.00 80.62 93 GLY A O 1
ATOM 725 N N . GLY A 1 94 ? 22.017 -9.397 -16.500 1.00 81.44 94 GLY A N 1
ATOM 726 C CA . GLY A 1 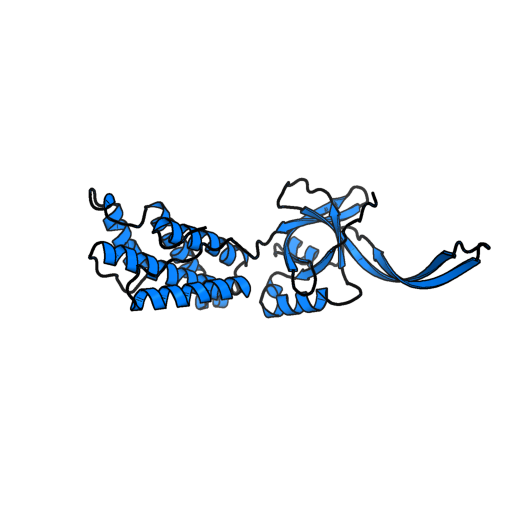94 ? 22.532 -8.110 -16.959 1.00 81.44 94 GLY A CA 1
ATOM 727 C C . GLY A 1 94 ? 22.909 -7.165 -15.809 1.00 81.44 94 GLY A C 1
ATOM 728 O O . GLY A 1 94 ? 22.567 -7.403 -14.650 1.00 81.44 94 GLY A O 1
ATOM 729 N N . PRO A 1 95 ? 23.579 -6.033 -16.101 1.00 85.12 95 PRO A N 1
ATOM 730 C CA . PRO A 1 95 ? 23.963 -5.033 -15.102 1.00 85.12 95 PRO A CA 1
ATOM 731 C C . PRO A 1 95 ? 22.766 -4.149 -14.700 1.00 85.12 95 PRO A C 1
ATOM 733 O O . PRO A 1 95 ? 22.821 -2.919 -14.784 1.00 85.12 95 PRO A O 1
ATOM 736 N N . TYR A 1 96 ? 21.641 -4.760 -14.324 1.00 89.88 96 TYR A N 1
ATOM 737 C CA . TYR A 1 96 ? 20.413 -4.043 -13.988 1.00 89.88 96 TYR A CA 1
ATOM 738 C C . TYR A 1 96 ? 20.273 -3.869 -12.488 1.00 89.88 96 TYR A C 1
ATOM 740 O O . TYR A 1 96 ? 20.398 -4.818 -11.721 1.00 89.88 96 TYR A O 1
ATOM 748 N N . ALA A 1 97 ? 19.930 -2.648 -12.075 1.00 89.94 97 ALA A N 1
ATOM 749 C CA . ALA A 1 97 ? 19.743 -2.325 -10.666 1.00 89.94 97 ALA A CA 1
ATOM 750 C C . ALA A 1 97 ? 18.709 -3.245 -9.990 1.00 89.94 97 ALA A C 1
ATOM 752 O O . ALA A 1 97 ? 18.942 -3.685 -8.870 1.00 89.94 97 ALA A O 1
ATOM 753 N N . TRP A 1 98 ? 17.626 -3.617 -10.688 1.00 92.62 98 TRP A N 1
ATOM 754 C CA . TRP A 1 98 ? 16.642 -4.564 -10.154 1.00 92.62 98 TRP A CA 1
ATOM 755 C C . TRP A 1 98 ? 17.201 -5.969 -9.938 1.00 92.62 98 TRP A C 1
ATOM 757 O O . TRP A 1 98 ? 16.854 -6.603 -8.948 1.00 92.62 98 TRP A O 1
ATOM 767 N N . GLU A 1 99 ? 18.069 -6.460 -10.823 1.00 91.81 99 GLU A N 1
ATOM 768 C CA . GLU A 1 99 ? 18.708 -7.767 -10.653 1.00 91.81 99 GLU A CA 1
ATOM 769 C C . GLU A 1 99 ? 19.665 -7.766 -9.464 1.00 91.81 99 GLU A C 1
ATOM 771 O O . GLU A 1 99 ? 19.635 -8.678 -8.634 1.00 91.81 99 GLU A O 1
ATOM 776 N N . THR A 1 100 ? 20.469 -6.712 -9.335 1.00 90.62 100 THR A N 1
ATOM 777 C CA . THR A 1 100 ? 21.382 -6.543 -8.202 1.00 90.62 100 THR A CA 1
ATOM 778 C C . THR A 1 100 ? 20.615 -6.452 -6.885 1.00 90.62 100 THR A C 1
ATOM 780 O O . THR A 1 100 ? 20.966 -7.119 -5.912 1.00 90.62 100 THR A O 1
ATOM 783 N N . ASP A 1 101 ? 19.541 -5.665 -6.845 1.00 89.75 101 ASP A N 1
ATOM 784 C CA . ASP A 1 101 ? 18.732 -5.506 -5.640 1.00 89.75 101 ASP A CA 1
ATOM 785 C C . ASP A 1 101 ? 18.050 -6.821 -5.246 1.00 89.75 101 ASP A C 1
ATOM 787 O O . ASP A 1 101 ? 18.157 -7.237 -4.091 1.00 89.75 101 ASP A O 1
ATOM 791 N N . ILE A 1 102 ? 17.430 -7.521 -6.199 1.00 87.56 102 ILE A N 1
ATOM 792 C CA . ILE A 1 102 ? 16.730 -8.786 -5.939 1.00 87.56 102 ILE A CA 1
ATOM 793 C C . ILE A 1 102 ? 17.705 -9.892 -5.529 1.00 87.56 102 ILE A C 1
ATOM 795 O O . ILE A 1 102 ? 17.434 -10.609 -4.565 1.00 87.56 102 ILE A O 1
ATOM 799 N N . SER A 1 103 ? 18.861 -10.002 -6.189 1.00 87.12 103 SER A N 1
ATOM 800 C CA . SER A 1 103 ? 19.894 -10.977 -5.807 1.00 87.12 103 SER A CA 1
ATOM 801 C C . SER A 1 103 ? 20.488 -10.689 -4.422 1.00 87.12 103 SER A C 1
ATOM 803 O O . SER A 1 103 ? 20.838 -11.616 -3.696 1.00 87.12 103 SER A O 1
ATOM 805 N N . SER A 1 104 ? 20.500 -9.420 -4.002 1.00 87.06 104 SER A N 1
ATOM 806 C CA . SER A 1 104 ? 20.897 -8.988 -2.654 1.00 87.06 104 SER A CA 1
ATOM 807 C C . SER A 1 104 ? 19.773 -9.094 -1.609 1.00 87.06 104 SER A C 1
ATOM 809 O O . SER A 1 104 ? 19.922 -8.593 -0.492 1.00 87.06 104 SER A O 1
ATOM 811 N N . GLY A 1 105 ? 18.623 -9.685 -1.950 1.00 83.25 105 GLY A N 1
ATOM 812 C CA . GLY A 1 105 ? 17.469 -9.826 -1.054 1.00 83.25 105 GLY A CA 1
ATOM 813 C C . GLY A 1 105 ? 16.689 -8.528 -0.797 1.00 83.25 105 GLY A C 1
ATOM 814 O O . GLY A 1 105 ? 15.803 -8.497 0.064 1.00 83.25 105 GLY A O 1
ATOM 815 N N . LYS A 1 106 ? 16.990 -7.450 -1.528 1.00 84.25 106 LYS A N 1
ATOM 816 C CA . LYS A 1 106 ? 16.245 -6.188 -1.476 1.00 84.25 106 LYS A CA 1
ATOM 817 C C . LYS A 1 106 ? 15.018 -6.264 -2.376 1.00 84.25 106 LYS A C 1
ATOM 819 O O . LYS A 1 106 ? 14.947 -7.036 -3.329 1.00 84.25 106 LYS A O 1
ATOM 824 N N . SER A 1 107 ? 14.018 -5.446 -2.062 1.00 85.62 107 SER A N 1
ATOM 825 C CA . SER A 1 107 ? 12.819 -5.350 -2.900 1.00 85.62 107 SER A CA 1
ATOM 826 C C . SER A 1 107 ? 13.028 -4.335 -4.023 1.00 85.62 107 SER A C 1
ATOM 828 O O . SER A 1 107 ? 13.444 -3.209 -3.759 1.00 85.62 107 SER A O 1
ATOM 830 N N . GLY A 1 108 ? 12.707 -4.729 -5.254 1.00 90.31 108 GLY A N 1
ATOM 831 C CA . GLY A 1 108 ? 12.710 -3.857 -6.426 1.00 90.31 108 GLY A CA 1
ATOM 832 C C . GLY A 1 108 ? 11.291 -3.551 -6.900 1.00 90.31 108 GLY A C 1
ATOM 833 O O . GLY A 1 108 ? 10.396 -4.397 -6.786 1.00 90.31 108 GLY A O 1
ATOM 834 N N . TYR A 1 109 ? 11.082 -2.349 -7.434 1.00 92.31 109 TYR A N 1
ATOM 835 C CA . TYR A 1 109 ? 9.760 -1.874 -7.834 1.00 92.31 109 TYR A CA 1
ATOM 836 C C . TYR A 1 109 ? 9.789 -1.264 -9.228 1.00 92.31 109 TYR A C 1
ATOM 838 O O . TYR A 1 109 ? 10.781 -0.672 -9.647 1.00 92.31 109 TYR A O 1
ATOM 846 N N . PHE A 1 110 ? 8.673 -1.376 -9.937 1.00 92.81 110 PHE A N 1
ATOM 847 C CA . PHE A 1 110 ? 8.421 -0.642 -11.166 1.00 92.81 110 PHE A CA 1
ATOM 848 C C . PHE A 1 110 ? 7.237 0.289 -10.975 1.00 92.81 110 PHE A C 1
ATOM 850 O O . PHE A 1 110 ? 6.143 -0.136 -10.610 1.00 92.81 110 PHE A O 1
ATOM 857 N N . LEU A 1 111 ? 7.450 1.563 -11.273 1.00 90.12 111 LEU A N 1
ATOM 858 C CA . LEU A 1 111 ? 6.367 2.502 -11.493 1.00 90.12 111 LEU A CA 1
ATOM 859 C C . LEU A 1 111 ? 5.992 2.442 -12.976 1.00 90.12 111 LEU A C 1
ATOM 861 O O . LEU A 1 111 ? 6.861 2.582 -13.839 1.00 90.12 111 LEU A O 1
ATOM 865 N N . THR A 1 112 ? 4.714 2.237 -13.278 1.00 89.19 112 THR A N 1
ATOM 866 C CA . THR A 1 112 ? 4.180 2.238 -14.649 1.00 89.19 112 THR A CA 1
ATOM 867 C C . THR A 1 112 ? 3.088 3.285 -14.793 1.00 89.19 112 THR A C 1
ATOM 869 O O . THR A 1 112 ? 2.306 3.458 -13.861 1.00 89.19 112 THR A O 1
ATOM 872 N N . GLY A 1 113 ? 2.966 3.918 -15.959 1.00 78.06 113 GLY A N 1
ATOM 873 C CA . GLY A 1 113 ? 1.915 4.907 -16.230 1.00 78.06 113 GLY A CA 1
ATOM 874 C C . GLY A 1 113 ? 2.444 6.232 -16.785 1.00 78.06 113 GLY A C 1
ATOM 875 O O . GLY A 1 113 ? 3.537 6.277 -17.354 1.00 78.06 113 GLY A O 1
ATOM 876 N N . GLY A 1 114 ? 1.641 7.294 -16.655 1.00 63.00 114 GLY A N 1
ATOM 877 C CA . GLY A 1 114 ? 1.947 8.662 -17.100 1.00 63.00 114 GLY A CA 1
ATOM 878 C C . GLY A 1 114 ? 1.410 9.732 -16.135 1.00 63.00 114 GLY A C 1
ATOM 879 O O . GLY A 1 114 ? 0.996 9.422 -15.017 1.00 63.00 114 GLY A O 1
ATOM 880 N N . PHE A 1 115 ? 1.402 11.009 -16.541 1.00 45.19 115 PHE A N 1
ATOM 881 C CA . PHE A 1 115 ? 0.857 12.093 -15.706 1.00 45.19 115 PHE A CA 1
ATOM 882 C C . PHE A 1 115 ? -0.609 11.805 -15.322 1.00 45.19 115 PHE A C 1
ATOM 884 O O . PHE A 1 115 ? -1.485 11.758 -16.178 1.00 45.19 115 PHE A O 1
ATOM 891 N N . GLY A 1 116 ? -0.865 11.598 -14.024 1.00 45.81 116 GLY A N 1
ATOM 892 C CA . GLY A 1 116 ? -2.207 11.474 -13.439 1.00 45.81 116 GLY A CA 1
ATOM 893 C C . GLY A 1 116 ? -2.639 10.064 -13.016 1.00 45.81 116 GLY A C 1
ATOM 894 O O . GLY A 1 116 ? -3.411 9.944 -12.069 1.00 45.81 116 GLY A O 1
ATOM 895 N N . ARG A 1 117 ? -2.126 8.991 -13.635 1.00 63.28 117 ARG A N 1
ATOM 896 C CA . ARG A 1 117 ? -2.403 7.600 -13.216 1.00 63.28 117 ARG A CA 1
ATOM 897 C C . ARG A 1 117 ? -1.139 6.758 -13.323 1.00 63.28 117 ARG A C 1
ATOM 899 O O . ARG A 1 117 ? -0.732 6.372 -14.417 1.00 63.28 117 ARG A O 1
ATOM 906 N N . ASN A 1 118 ? -0.530 6.494 -12.170 1.00 76.06 118 ASN A N 1
ATOM 907 C CA . ASN A 1 118 ? 0.631 5.624 -12.043 1.00 76.06 118 ASN A CA 1
ATOM 908 C C . ASN A 1 118 ? 0.285 4.447 -11.138 1.00 76.06 118 ASN A C 1
ATOM 910 O O . ASN A 1 118 ? -0.405 4.613 -10.134 1.00 76.06 118 ASN A O 1
ATOM 914 N N . SER A 1 119 ? 0.800 3.278 -11.482 1.00 82.44 119 SER A N 1
ATOM 915 C CA . SER A 1 119 ? 0.676 2.060 -10.694 1.00 82.44 119 SER A CA 1
ATOM 916 C C . SER A 1 119 ? 2.063 1.628 -10.258 1.00 82.44 119 SER A C 1
ATOM 918 O O . SER A 1 119 ? 2.991 1.589 -11.070 1.00 82.44 119 SER A O 1
ATOM 920 N N . LEU A 1 120 ? 2.206 1.345 -8.968 1.00 86.38 120 LEU A N 1
ATOM 921 C CA . LEU A 1 120 ? 3.436 0.813 -8.408 1.00 86.38 120 LEU A CA 1
ATOM 922 C C . LEU A 1 120 ? 3.325 -0.708 -8.343 1.00 86.38 120 LEU A C 1
ATOM 924 O O . LEU A 1 120 ? 2.339 -1.263 -7.862 1.00 86.38 120 LEU A O 1
ATOM 928 N N . TRP A 1 121 ? 4.358 -1.375 -8.825 1.00 89.44 121 TRP A N 1
ATOM 929 C CA . TRP A 1 121 ? 4.429 -2.821 -8.915 1.00 89.44 121 TRP A CA 1
ATOM 930 C C . TRP A 1 121 ? 5.674 -3.295 -8.205 1.00 89.44 121 TRP A C 1
ATOM 932 O O . TRP A 1 121 ? 6.762 -2.768 -8.432 1.00 89.44 121 TRP A O 1
ATOM 942 N N . ARG A 1 122 ? 5.531 -4.308 -7.362 1.00 91.31 122 ARG A N 1
ATOM 943 C CA . ARG A 1 122 ? 6.675 -4.966 -6.749 1.00 91.31 122 ARG A CA 1
ATOM 944 C C . ARG A 1 122 ? 7.101 -6.123 -7.630 1.00 91.31 122 ARG A C 1
ATOM 946 O O . ARG A 1 122 ? 6.259 -6.915 -8.049 1.00 91.31 122 ARG A O 1
ATOM 953 N N . ILE A 1 123 ? 8.400 -6.224 -7.880 1.00 93.69 123 ILE A N 1
ATOM 954 C CA . ILE A 1 123 ? 8.978 -7.363 -8.585 1.00 93.69 123 ILE A CA 1
ATOM 955 C C . ILE A 1 123 ? 9.039 -8.533 -7.602 1.00 93.69 123 ILE A C 1
ATOM 957 O O . ILE A 1 123 ? 9.652 -8.429 -6.537 1.00 93.69 123 ILE A O 1
ATOM 961 N N . THR A 1 124 ? 8.395 -9.641 -7.951 1.00 90.19 124 THR A N 1
ATOM 962 C CA . THR A 1 124 ? 8.409 -10.871 -7.146 1.00 90.19 124 THR A CA 1
ATOM 963 C C . THR A 1 124 ? 9.357 -11.913 -7.703 1.00 90.19 124 THR A C 1
ATOM 965 O O . THR A 1 124 ? 9.901 -12.714 -6.945 1.00 90.19 124 THR A O 1
ATOM 968 N N . ARG A 1 125 ? 9.557 -11.913 -9.023 1.00 89.62 125 ARG A N 1
ATOM 969 C CA . ARG A 1 125 ? 10.316 -12.952 -9.711 1.00 89.62 125 ARG A CA 1
ATOM 970 C C . ARG A 1 125 ? 10.960 -12.410 -10.979 1.00 89.62 125 ARG A C 1
ATOM 972 O O . ARG A 1 125 ? 10.361 -11.598 -11.680 1.00 89.62 125 ARG A O 1
ATOM 979 N N . ILE A 1 126 ? 12.161 -12.900 -11.271 1.00 92.94 126 ILE A N 1
ATOM 980 C CA . ILE A 1 126 ? 12.867 -12.701 -12.538 1.00 92.94 126 ILE A CA 1
ATOM 981 C C . ILE A 1 126 ? 13.052 -14.077 -13.169 1.00 92.94 126 ILE A C 1
ATOM 983 O O . ILE A 1 126 ? 13.524 -14.995 -12.498 1.00 92.94 126 ILE A O 1
ATOM 987 N N . GLN A 1 127 ? 12.673 -14.235 -14.433 1.00 92.00 127 GLN A N 1
ATOM 988 C CA . GLN A 1 127 ? 12.839 -15.480 -15.183 1.00 92.00 127 GLN A CA 1
ATOM 989 C C . GLN A 1 127 ? 13.297 -15.195 -16.611 1.00 92.00 127 GLN A C 1
ATOM 991 O O . GLN A 1 127 ? 13.086 -14.103 -17.134 1.00 92.00 127 GLN A O 1
ATOM 996 N N . ALA A 1 128 ? 13.908 -16.192 -17.243 1.00 93.12 128 ALA A N 1
ATOM 997 C CA . ALA A 1 128 ? 14.071 -16.225 -18.688 1.00 93.12 128 ALA A CA 1
ATOM 998 C C . ALA A 1 128 ? 12.825 -16.860 -19.317 1.00 93.12 128 ALA A C 1
ATOM 1000 O O . ALA A 1 128 ? 12.315 -17.857 -18.802 1.00 93.12 128 ALA A O 1
ATOM 1001 N N . ASP A 1 129 ? 12.346 -16.311 -20.431 1.00 92.50 129 ASP A N 1
ATOM 1002 C CA . ASP A 1 129 ? 11.408 -17.032 -21.291 1.00 92.50 129 ASP A CA 1
ATOM 1003 C C . ASP A 1 129 ? 12.124 -17.986 -22.262 1.00 92.50 129 ASP A C 1
ATOM 1005 O O . ASP A 1 129 ? 13.349 -18.105 -22.270 1.00 92.50 129 ASP A O 1
ATOM 1009 N N . ALA A 1 130 ? 11.351 -18.661 -23.118 1.00 90.31 130 ALA A N 1
ATOM 1010 C CA . ALA A 1 130 ? 11.874 -19.604 -24.109 1.00 90.31 130 ALA A CA 1
ATOM 1011 C C . ALA A 1 130 ? 12.847 -18.980 -25.132 1.00 90.31 130 ALA A C 1
ATOM 1013 O O . ALA A 1 130 ? 13.575 -19.710 -25.797 1.00 90.31 130 ALA A O 1
ATOM 1014 N N . LEU A 1 131 ? 12.864 -17.649 -25.272 1.00 92.25 131 LEU A N 1
ATOM 1015 C CA . LEU A 1 131 ? 13.790 -16.912 -26.139 1.00 92.25 131 LEU A CA 1
ATOM 1016 C C . LEU A 1 131 ? 14.912 -16.240 -25.336 1.00 92.25 131 LEU A C 1
ATOM 1018 O O . LEU A 1 131 ? 15.572 -15.335 -25.843 1.00 92.25 131 LEU A O 1
ATOM 1022 N N . ASN A 1 132 ? 15.118 -16.672 -24.089 1.00 92.00 132 ASN A N 1
ATOM 1023 C CA . ASN A 1 132 ? 16.085 -16.115 -23.155 1.00 92.00 132 ASN A CA 1
ATOM 1024 C C . ASN A 1 132 ? 15.908 -14.604 -22.917 1.00 92.00 132 ASN A C 1
ATOM 1026 O O . ASN A 1 132 ? 16.879 -13.883 -22.710 1.00 92.00 132 ASN A O 1
ATOM 1030 N N . ARG A 1 133 ? 14.669 -14.102 -22.964 1.00 94.12 133 ARG A N 1
ATOM 1031 C CA . ARG A 1 133 ? 14.345 -12.712 -22.618 1.00 94.12 133 ARG A CA 1
ATOM 1032 C C . ARG A 1 133 ? 13.963 -12.627 -21.152 1.00 94.12 133 ARG A C 1
ATOM 1034 O O . ARG A 1 133 ? 13.289 -13.518 -20.633 1.00 94.12 133 ARG A O 1
ATOM 1041 N N . GLN A 1 134 ? 14.327 -11.529 -20.502 1.00 94.44 134 GLN A N 1
ATOM 1042 C CA . GLN A 1 134 ? 13.945 -11.284 -19.121 1.00 94.44 134 GLN A CA 1
ATOM 1043 C C . GLN A 1 134 ? 12.439 -11.025 -18.987 1.00 94.44 134 GLN A C 1
ATOM 1045 O O . GLN A 1 134 ? 11.898 -10.051 -19.520 1.00 94.44 134 GLN A O 1
ATOM 1050 N N . VAL A 1 135 ? 11.788 -11.882 -18.205 1.00 94.62 135 VAL A N 1
ATOM 1051 C CA . VAL A 1 135 ? 10.410 -11.749 -17.743 1.00 94.62 135 VAL A CA 1
ATOM 1052 C C . VAL A 1 135 ? 10.420 -11.403 -16.263 1.00 94.62 135 VAL A C 1
ATOM 1054 O O . VAL A 1 135 ? 10.970 -12.140 -15.442 1.00 94.62 135 VAL A O 1
ATOM 1057 N N . LEU A 1 136 ? 9.792 -10.284 -15.922 1.00 95.06 136 LEU A N 1
ATOM 1058 C CA . LEU A 1 136 ? 9.541 -9.891 -14.542 1.00 95.06 136 LEU A CA 1
ATOM 1059 C C . LEU A 1 136 ? 8.101 -10.226 -14.182 1.00 95.06 136 LEU A C 1
ATOM 1061 O O . LEU A 1 136 ? 7.184 -9.867 -14.921 1.00 95.06 136 LEU A O 1
ATOM 1065 N N . THR A 1 137 ? 7.907 -10.883 -13.044 1.00 93.81 137 THR A N 1
ATOM 1066 C CA . THR A 1 137 ? 6.586 -11.056 -12.441 1.00 93.81 137 THR A CA 1
ATOM 1067 C C . THR A 1 137 ? 6.359 -9.958 -11.415 1.00 93.81 137 THR A C 1
ATOM 1069 O O . THR A 1 137 ? 7.232 -9.645 -10.599 1.00 93.81 137 THR A O 1
ATOM 1072 N N . PHE A 1 138 ? 5.175 -9.369 -11.483 1.00 91.00 138 PHE A N 1
ATOM 1073 C CA . PHE A 1 138 ? 4.759 -8.224 -10.705 1.00 91.00 138 PHE A CA 1
ATOM 1074 C C . PHE A 1 138 ? 3.553 -8.569 -9.847 1.00 91.00 138 PHE A C 1
ATOM 1076 O O . PHE A 1 138 ? 2.563 -9.113 -10.336 1.00 91.00 138 PHE A O 1
ATOM 1083 N N . THR A 1 139 ? 3.601 -8.152 -8.590 1.00 86.31 139 THR A N 1
ATOM 1084 C CA . THR A 1 139 ? 2.414 -8.018 -7.741 1.00 86.31 139 THR A CA 1
ATOM 1085 C C . THR A 1 139 ? 2.058 -6.543 -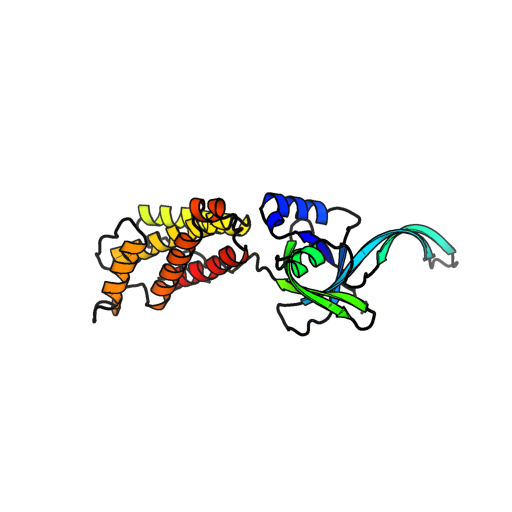7.621 1.00 86.31 139 THR A C 1
ATOM 1087 O O . THR A 1 139 ? 2.972 -5.726 -7.429 1.00 86.31 139 THR A O 1
ATOM 1090 N N . PRO A 1 140 ? 0.770 -6.169 -7.709 1.00 79.62 140 PRO A N 1
ATOM 1091 C CA . PRO A 1 140 ? 0.372 -4.791 -7.475 1.00 79.62 140 PRO A CA 1
ATOM 1092 C C . PRO A 1 140 ? 0.779 -4.391 -6.064 1.00 79.62 140 PRO A C 1
ATOM 1094 O O . PRO A 1 140 ? 0.446 -5.067 -5.091 1.00 79.62 140 PRO A O 1
ATOM 1097 N N . VAL A 1 141 ? 1.469 -3.264 -5.948 1.00 76.19 141 VAL A N 1
ATOM 1098 C CA . VAL A 1 141 ? 1.480 -2.538 -4.685 1.00 76.19 141 VAL A CA 1
ATOM 1099 C C . VAL A 1 141 ? 0.178 -1.753 -4.706 1.00 76.19 141 VAL A C 1
ATOM 1101 O O . VAL A 1 141 ? 0.056 -0.780 -5.447 1.00 76.19 141 VAL A O 1
ATOM 1104 N N . GLN A 1 142 ? -0.845 -2.245 -4.003 1.00 57.25 142 GLN A N 1
ATOM 1105 C CA . GLN A 1 142 ? -2.163 -1.610 -3.987 1.00 57.25 142 GLN A CA 1
ATOM 1106 C C . GLN A 1 142 ? -2.055 -0.197 -3.412 1.00 57.25 142 GLN A C 1
ATOM 1108 O O . GLN A 1 142 ? -2.099 -0.005 -2.208 1.00 57.25 142 GLN A O 1
ATOM 1113 N N . LEU A 1 143 ? -1.950 0.810 -4.273 1.00 47.16 143 LEU A N 1
ATOM 1114 C CA . LEU A 1 143 ? -2.036 2.214 -3.889 1.00 47.16 143 LEU A CA 1
ATOM 1115 C C . LEU A 1 143 ? -3.492 2.690 -3.942 1.00 47.16 143 LEU A C 1
ATOM 1117 O O . LEU A 1 143 ? -3.792 3.617 -4.681 1.00 47.16 143 LEU A O 1
ATOM 1121 N N . ALA A 1 144 ? -4.389 1.995 -3.239 1.00 44.59 144 ALA A N 1
ATOM 1122 C CA . ALA A 1 144 ? -5.707 2.471 -2.794 1.00 44.59 144 ALA A CA 1
ATOM 1123 C C . ALA A 1 144 ? -6.548 1.282 -2.313 1.00 44.59 144 ALA A C 1
ATOM 1125 O O . ALA A 1 144 ? -7.033 0.497 -3.128 1.00 44.59 144 ALA A O 1
ATOM 1126 N N . PRO A 1 145 ? -6.767 1.163 -1.004 1.00 47.00 145 PRO A N 1
ATOM 1127 C CA . PRO A 1 145 ? -7.921 0.435 -0.496 1.00 47.00 145 PRO A CA 1
ATOM 1128 C C . PRO A 1 145 ? -9.144 1.357 -0.542 1.00 47.00 145 PRO A C 1
ATOM 1130 O O . PRO A 1 145 ? -9.018 2.564 -0.323 1.00 47.00 145 PRO A O 1
ATOM 1133 N N . THR A 1 146 ? -10.318 0.798 -0.840 1.00 53.28 146 THR A N 1
ATOM 1134 C CA . THR A 1 146 ? -11.618 1.420 -0.560 1.00 53.28 146 THR A CA 1
ATOM 1135 C C . THR A 1 146 ? -11.679 1.717 0.931 1.00 53.28 146 THR A C 1
ATOM 1137 O O . THR A 1 146 ? -11.965 0.847 1.750 1.00 53.28 146 THR A O 1
ATOM 1140 N N . LEU A 1 147 ? -11.295 2.937 1.278 1.00 67.94 147 LEU A N 1
ATOM 1141 C CA . LEU A 1 147 ? -11.439 3.486 2.609 1.00 67.94 147 LEU A CA 1
ATOM 1142 C C . LEU A 1 147 ? -12.930 3.548 2.928 1.00 67.94 147 LEU A C 1
ATOM 1144 O O . LEU A 1 147 ? -13.681 4.146 2.158 1.00 67.94 147 LEU A O 1
ATOM 1148 N N . ALA A 1 148 ? -13.344 2.940 4.039 1.00 73.19 148 ALA A N 1
ATOM 1149 C CA . ALA A 1 148 ? -14.719 3.082 4.504 1.00 73.19 148 ALA A CA 1
ATOM 1150 C C . ALA A 1 148 ? -15.024 4.570 4.719 1.00 73.19 148 ALA A C 1
ATOM 1152 O O . ALA A 1 148 ? -14.234 5.262 5.366 1.00 73.19 148 ALA A O 1
ATOM 1153 N N . MET A 1 149 ? -16.139 5.063 4.183 1.00 80.44 149 MET A N 1
ATOM 1154 C CA . MET A 1 149 ? -16.606 6.426 4.410 1.00 80.44 149 MET A CA 1
ATOM 1155 C C . MET A 1 149 ? -16.938 6.594 5.897 1.00 80.44 149 MET A C 1
ATOM 1157 O O . MET A 1 149 ? -17.775 5.843 6.401 1.00 80.44 149 MET A O 1
ATOM 1161 N N . PRO A 1 150 ? -16.277 7.520 6.614 1.00 86.38 150 PRO A N 1
ATOM 1162 C CA . PRO A 1 150 ? -16.493 7.687 8.041 1.00 86.38 150 PRO A CA 1
ATOM 1163 C C . PRO A 1 150 ? -17.824 8.392 8.315 1.00 86.38 150 PRO A C 1
ATOM 1165 O O . PRO A 1 150 ? -18.168 9.368 7.649 1.00 86.38 150 PRO A O 1
ATOM 1168 N N . GLU A 1 151 ? -18.531 7.947 9.349 1.00 90.12 151 GLU A N 1
ATOM 1169 C CA . GLU A 1 151 ? -19.754 8.576 9.856 1.00 90.12 151 GLU A CA 1
ATOM 1170 C C . GLU A 1 151 ? -19.551 8.961 11.326 1.00 90.12 151 GLU A C 1
ATOM 1172 O O . GLU A 1 151 ? -19.845 8.198 12.243 1.00 90.12 151 GLU A O 1
ATOM 1177 N N . PHE A 1 152 ? -19.000 10.155 11.567 1.00 92.19 152 PHE A N 1
ATOM 1178 C CA . PHE A 1 152 ? -18.674 10.624 12.923 1.00 92.19 152 PHE A CA 1
ATOM 1179 C C . PHE A 1 152 ? -19.739 11.535 13.546 1.00 92.19 152 PHE A C 1
ATOM 1181 O O . PHE A 1 152 ? -19.553 12.010 14.662 1.00 92.19 152 PHE A O 1
ATOM 1188 N N . GLU A 1 153 ? -20.861 11.773 12.864 1.00 84.69 153 GLU A N 1
ATOM 1189 C CA . GLU A 1 153 ? -21.928 12.681 13.320 1.00 84.69 153 GLU A CA 1
ATOM 1190 C C . GLU A 1 153 ? -22.570 12.245 14.650 1.00 84.69 153 GLU A C 1
ATOM 1192 O O . GLU A 1 153 ? -23.050 13.081 15.411 1.00 84.69 153 GLU A O 1
ATOM 1197 N N . GLY A 1 154 ? -22.547 10.943 14.960 1.00 80.69 154 GLY A N 1
ATOM 1198 C CA . GLY A 1 154 ? -23.030 10.387 16.231 1.00 80.69 154 GLY A CA 1
ATOM 1199 C C . GLY A 1 154 ? -22.018 10.439 17.384 1.00 80.69 154 GLY A C 1
ATOM 1200 O O . GLY A 1 154 ? -22.308 9.960 18.482 1.00 80.69 154 GLY A O 1
ATOM 1201 N N . VAL A 1 155 ? -20.820 10.981 17.156 1.00 89.81 155 VAL A N 1
ATOM 1202 C CA . VAL A 1 155 ? -19.749 11.078 18.154 1.00 89.81 155 VAL A CA 1
ATOM 1203 C C . VAL A 1 155 ? -19.780 12.463 18.809 1.00 89.81 155 VAL A C 1
ATOM 1205 O O . VAL A 1 155 ? -20.041 13.465 18.156 1.00 89.81 155 VAL A O 1
ATOM 1208 N N . GLY A 1 156 ? -19.497 12.552 20.113 1.00 88.06 156 GLY A N 1
ATOM 1209 C CA . GLY A 1 156 ? -19.423 13.848 20.800 1.00 88.06 156 GLY A CA 1
ATOM 1210 C C . GLY A 1 156 ? -18.366 14.782 20.188 1.00 88.06 156 GLY A C 1
ATOM 1211 O O . GLY A 1 156 ? -17.263 14.331 19.879 1.00 88.06 156 GLY A O 1
ATOM 1212 N N . LEU A 1 157 ? -18.686 16.079 20.077 1.00 87.50 157 LEU A N 1
ATOM 1213 C CA . LEU A 1 157 ? -17.926 17.085 19.308 1.00 87.50 157 LEU A CA 1
ATOM 1214 C C . LEU A 1 157 ? -16.389 17.025 19.458 1.00 87.50 157 LEU A C 1
ATOM 1216 O O . LEU A 1 157 ? -15.716 16.928 18.433 1.00 87.50 157 LEU A O 1
ATOM 1220 N N . PRO A 1 158 ? -15.791 16.997 20.670 1.00 90.25 158 PRO A N 1
ATOM 1221 C CA . PRO A 1 158 ? -14.327 16.977 20.785 1.00 90.25 158 PRO A CA 1
ATOM 1222 C C . PRO A 1 158 ? -13.689 15.716 20.187 1.00 90.25 158 PRO A C 1
ATOM 1224 O O . PRO A 1 158 ? -12.586 15.751 19.646 1.00 90.25 158 PRO A O 1
ATOM 1227 N N . LEU A 1 159 ? -14.380 14.579 20.294 1.00 92.12 159 LEU A N 1
ATOM 1228 C CA . LEU A 1 159 ? -13.905 13.308 19.759 1.00 92.12 159 LEU A CA 1
ATOM 1229 C C . LEU A 1 159 ? -14.203 13.185 18.260 1.00 92.12 159 LEU A C 1
ATOM 1231 O O . LEU A 1 159 ? -13.406 12.595 17.533 1.00 92.12 159 LEU A O 1
ATOM 1235 N N . GLN A 1 160 ? -15.305 13.776 17.797 1.00 93.62 160 GLN A N 1
ATOM 1236 C CA . GLN A 1 160 ? -15.635 13.888 16.380 1.00 93.62 160 GLN A CA 1
ATOM 1237 C C . GLN A 1 160 ? -14.548 14.663 15.622 1.00 93.62 160 GLN A C 1
ATOM 1239 O O . GLN A 1 160 ? -14.026 14.155 14.634 1.00 93.62 160 GLN A O 1
ATOM 1244 N N . GLU A 1 161 ? -14.153 15.847 16.099 1.00 92.94 161 GLU A N 1
ATOM 1245 C CA . GLU A 1 161 ? -13.087 16.651 15.478 1.00 92.94 161 GLU A CA 1
ATOM 1246 C C . GLU A 1 161 ? -11.760 15.886 15.413 1.00 92.94 161 GLU A C 1
ATOM 1248 O O . GLU A 1 161 ? -11.106 15.846 14.368 1.00 92.94 161 GLU A O 1
ATOM 1253 N N . PHE A 1 162 ? -11.397 15.214 16.509 1.00 94.12 162 PHE A N 1
ATOM 1254 C CA . PHE A 1 162 ? -10.200 14.382 16.582 1.00 94.12 162 PHE A CA 1
ATOM 1255 C C . PHE A 1 162 ? -10.227 13.242 15.551 1.00 94.12 162 PHE A C 1
ATOM 1257 O O . PHE A 1 162 ? -9.262 13.051 14.805 1.00 94.12 162 PHE A O 1
ATOM 1264 N N . LEU A 1 163 ? -11.330 12.492 15.478 1.00 95.31 163 LEU A N 1
ATOM 1265 C CA . LEU A 1 163 ? -11.487 11.391 14.527 1.00 95.31 163 LEU A CA 1
ATOM 1266 C C . LEU A 1 163 ? -11.436 11.887 13.079 1.00 95.31 163 LEU A C 1
ATOM 1268 O O . LEU A 1 163 ? -10.696 11.311 12.282 1.00 95.31 163 LEU A O 1
ATOM 1272 N N . THR A 1 164 ? -12.131 12.980 12.753 1.00 93.50 164 THR A N 1
ATOM 1273 C CA . THR A 1 164 ? -12.105 13.598 11.417 1.00 93.50 164 THR A CA 1
ATOM 1274 C C . THR A 1 164 ? -10.688 14.003 11.026 1.00 93.50 164 THR A C 1
ATOM 1276 O O . THR A 1 164 ? -10.182 13.563 9.993 1.00 93.50 164 THR A O 1
ATOM 1279 N N . GLN A 1 165 ? -9.998 14.759 11.884 1.00 94.06 165 GLN A N 1
ATOM 1280 C CA . GLN A 1 165 ? -8.639 15.231 11.616 1.00 94.06 165 GLN A CA 1
ATOM 1281 C C . GLN A 1 165 ? -7.667 14.067 11.377 1.00 94.06 165 GLN A C 1
ATOM 1283 O O . GLN A 1 165 ? -6.833 14.105 10.465 1.00 94.06 165 GLN A O 1
ATOM 1288 N N . HIS A 1 166 ? -7.738 13.024 12.207 1.00 94.56 166 HIS A N 1
ATOM 1289 C CA . HIS A 1 166 ? -6.853 11.873 12.070 1.00 94.56 166 HIS A CA 1
ATOM 1290 C C . HIS A 1 166 ? -7.213 10.994 10.875 1.00 94.56 166 HIS A C 1
ATOM 1292 O O . HIS A 1 166 ? -6.301 10.442 10.258 1.00 94.56 166 HIS A O 1
ATOM 1298 N N . TYR A 1 167 ? -8.491 10.907 10.511 1.00 92.38 167 TYR A N 1
ATOM 1299 C CA . TYR A 1 167 ? -8.943 10.169 9.340 1.00 92.38 167 TYR A CA 1
ATOM 1300 C C . TYR A 1 167 ? -8.492 10.856 8.051 1.00 92.38 167 TYR A C 1
ATOM 1302 O O . TYR A 1 167 ? -7.809 10.234 7.241 1.00 92.38 167 TYR A O 1
ATOM 1310 N N . GLU A 1 168 ? -8.743 12.155 7.892 1.00 88.50 168 GLU A N 1
ATOM 1311 C CA . GLU A 1 168 ? -8.259 12.926 6.738 1.00 88.50 168 GLU A CA 1
ATOM 1312 C C . GLU A 1 168 ? -6.729 12.874 6.629 1.00 88.50 168 GLU A C 1
ATOM 1314 O O . GLU A 1 168 ? -6.170 12.632 5.555 1.00 88.50 168 GLU A O 1
ATOM 1319 N N . GLY A 1 169 ? -6.032 13.029 7.760 1.00 87.06 169 GLY A N 1
ATOM 1320 C CA . GLY A 1 169 ? -4.580 12.886 7.828 1.00 87.06 169 GLY A CA 1
ATOM 1321 C C . GLY A 1 169 ? -4.103 11.491 7.417 1.00 87.06 169 GLY A C 1
ATOM 1322 O O . GLY A 1 169 ? -3.097 11.370 6.718 1.00 87.06 169 GLY A O 1
ATOM 1323 N N . PHE A 1 170 ? -4.833 10.440 7.795 1.00 88.62 170 PHE A N 1
ATOM 1324 C CA . PHE A 1 170 ? -4.557 9.069 7.372 1.00 88.62 170 PHE A CA 1
ATOM 1325 C C . PHE A 1 170 ? -4.727 8.910 5.857 1.00 88.62 170 PHE A C 1
ATOM 1327 O O . PHE A 1 170 ? -3.815 8.415 5.194 1.00 88.62 170 PHE A O 1
ATOM 1334 N N . GLN A 1 171 ? -5.826 9.403 5.277 1.00 81.81 171 GLN A N 1
ATOM 1335 C CA . GLN A 1 171 ? -6.050 9.355 3.826 1.00 81.81 171 GLN A CA 1
ATOM 1336 C C . GLN A 1 171 ? -4.937 10.076 3.055 1.00 81.81 171 GLN A C 1
ATOM 1338 O O . GLN A 1 171 ? -4.408 9.556 2.064 1.00 81.81 171 GLN A O 1
ATOM 1343 N N . GLN A 1 172 ? -4.533 11.257 3.531 1.00 78.44 172 GLN A N 1
ATOM 1344 C CA . GLN A 1 172 ? -3.426 12.010 2.946 1.00 78.44 172 GLN A CA 1
ATOM 1345 C C . GLN A 1 172 ? -2.100 11.253 3.064 1.00 78.44 172 GLN A C 1
ATOM 1347 O O . GLN A 1 172 ? -1.351 11.205 2.089 1.00 78.44 172 GLN A O 1
ATOM 1352 N N . ALA A 1 173 ? -1.815 10.633 4.211 1.00 78.56 173 ALA A N 1
ATOM 1353 C CA . ALA A 1 173 ? -0.598 9.853 4.426 1.00 78.56 173 ALA A CA 1
ATOM 1354 C C . ALA A 1 173 ? -0.524 8.625 3.504 1.00 78.56 173 ALA A C 1
ATOM 1356 O O . ALA A 1 173 ? 0.521 8.373 2.898 1.00 78.56 173 ALA A O 1
ATOM 1357 N N . ILE A 1 174 ? -1.640 7.912 3.318 1.00 73.94 174 ILE A N 1
ATOM 1358 C CA . ILE A 1 174 ? -1.743 6.805 2.356 1.00 73.94 174 ILE A CA 1
ATOM 1359 C C . ILE A 1 174 ? -1.497 7.306 0.927 1.00 73.94 174 ILE A C 1
ATOM 1361 O O . ILE A 1 174 ? -0.664 6.746 0.211 1.00 73.94 174 ILE A O 1
ATOM 1365 N N . THR A 1 175 ? -2.151 8.405 0.536 1.00 66.38 175 THR A N 1
ATOM 1366 C CA . THR A 1 175 ? -2.023 9.012 -0.804 1.00 66.38 175 THR A CA 1
ATOM 1367 C C . THR A 1 175 ? -0.600 9.497 -1.090 1.00 66.38 175 THR A C 1
ATOM 1369 O O . THR A 1 175 ? -0.117 9.409 -2.218 1.00 66.38 175 THR A O 1
ATOM 1372 N N . ARG A 1 176 ? 0.089 10.011 -0.069 1.00 62.56 176 ARG A N 1
ATOM 1373 C CA . ARG A 1 176 ? 1.464 10.522 -0.167 1.00 62.56 176 ARG A CA 1
ATOM 1374 C C . ARG A 1 176 ? 2.528 9.447 0.042 1.00 62.56 176 ARG A C 1
ATOM 1376 O O . ARG A 1 176 ? 3.707 9.769 -0.048 1.00 62.56 176 ARG A O 1
ATOM 1383 N N . HIS A 1 177 ? 2.138 8.200 0.307 1.00 60.88 177 HIS A N 1
ATOM 1384 C CA . HIS A 1 177 ? 3.054 7.107 0.649 1.00 60.88 177 HIS A CA 1
ATOM 1385 C C . HIS A 1 177 ? 3.972 7.454 1.830 1.00 60.88 177 HIS A C 1
ATOM 1387 O O . HIS A 1 177 ? 5.175 7.200 1.794 1.00 60.88 177 HIS A O 1
ATOM 1393 N N . ALA A 1 178 ? 3.397 8.046 2.876 1.00 71.31 178 ALA A N 1
ATOM 1394 C CA . ALA A 1 178 ? 4.067 8.350 4.135 1.00 71.31 178 ALA A CA 1
ATOM 1395 C C . ALA A 1 178 ? 3.699 7.271 5.175 1.00 71.31 178 ALA A C 1
ATOM 1397 O O . ALA A 1 178 ? 2.724 7.432 5.910 1.00 71.31 178 ALA A O 1
ATOM 1398 N N . PRO A 1 179 ? 4.412 6.126 5.223 1.00 72.25 179 PRO A N 1
ATOM 1399 C CA . PRO A 1 179 ? 3.997 4.982 6.032 1.00 72.25 179 PRO A CA 1
ATOM 1400 C C . PRO A 1 179 ? 4.051 5.258 7.537 1.00 72.25 179 PRO A C 1
ATOM 1402 O O . PRO A 1 179 ? 3.199 4.748 8.252 1.00 72.25 179 PRO A O 1
ATOM 1405 N N . PHE A 1 180 ? 5.006 6.060 8.019 1.00 77.00 180 PHE A N 1
ATOM 1406 C CA . PHE A 1 180 ? 5.079 6.430 9.438 1.00 77.00 180 PHE A CA 1
ATOM 1407 C C . PHE A 1 180 ? 3.880 7.283 9.846 1.00 77.00 180 PHE A C 1
ATOM 1409 O O . PHE A 1 180 ? 3.142 6.889 10.743 1.00 77.00 180 PHE A O 1
ATOM 1416 N N . ASP A 1 181 ? 3.603 8.350 9.095 1.00 81.25 181 ASP A N 1
ATOM 1417 C CA . ASP A 1 181 ? 2.415 9.178 9.305 1.00 81.25 181 ASP A CA 1
ATOM 1418 C C . ASP A 1 181 ? 1.134 8.335 9.260 1.00 81.25 181 ASP A C 1
ATOM 1420 O O . ASP A 1 181 ? 0.256 8.491 10.103 1.00 81.25 181 ASP A O 1
ATOM 1424 N N . ALA A 1 182 ? 1.022 7.396 8.314 1.00 84.44 182 ALA A N 1
ATOM 1425 C CA . ALA A 1 182 ? -0.134 6.508 8.230 1.00 84.44 182 ALA A CA 1
ATOM 1426 C C . ALA A 1 182 ? -0.267 5.610 9.475 1.00 84.44 182 ALA A C 1
ATOM 1428 O O . ALA A 1 182 ? -1.374 5.434 9.983 1.00 84.44 182 ALA A O 1
ATOM 1429 N N . ILE A 1 183 ? 0.842 5.073 9.994 1.00 87.06 183 ILE A N 1
ATOM 1430 C CA . ILE A 1 183 ? 0.863 4.260 11.219 1.00 87.06 183 ILE A CA 1
ATOM 1431 C C . ILE A 1 183 ? 0.440 5.091 12.436 1.00 87.06 183 ILE A C 1
ATOM 1433 O O . ILE A 1 183 ? -0.410 4.645 13.211 1.00 87.06 183 ILE A O 1
ATOM 1437 N N . ASP A 1 184 ? 0.962 6.305 12.580 1.00 89.44 184 ASP A N 1
ATOM 1438 C CA . ASP A 1 184 ? 0.640 7.189 13.703 1.00 89.44 184 ASP A CA 1
ATOM 1439 C C . ASP A 1 184 ? -0.821 7.644 13.650 1.00 89.44 184 ASP A C 1
ATOM 1441 O O . ASP A 1 184 ? -1.532 7.647 14.661 1.00 89.44 184 ASP A O 1
ATOM 1445 N N . ARG A 1 185 ? -1.320 7.993 12.459 1.00 92.81 185 ARG A N 1
ATOM 1446 C CA . ARG A 1 185 ? -2.726 8.364 12.264 1.00 92.81 185 ARG A CA 1
ATOM 1447 C C . ARG A 1 185 ? -3.656 7.178 12.523 1.00 92.81 185 ARG A C 1
ATOM 1449 O O . ARG A 1 185 ? -4.652 7.365 13.215 1.00 92.81 185 ARG A O 1
ATOM 1456 N N . ALA A 1 186 ? -3.304 5.968 12.085 1.00 92.88 186 ALA A N 1
ATOM 1457 C CA . ALA A 1 186 ? -4.063 4.756 12.400 1.00 92.88 186 ALA A CA 1
ATOM 1458 C C . ALA A 1 186 ? -4.094 4.461 13.911 1.00 92.88 186 ALA A C 1
ATOM 1460 O O . ALA A 1 186 ? -5.147 4.111 14.443 1.00 92.88 186 ALA A O 1
ATOM 1461 N N . ASN A 1 187 ? -2.972 4.639 14.620 1.00 94.12 187 ASN A N 1
ATOM 1462 C CA . ASN A 1 187 ? -2.913 4.469 16.076 1.00 94.12 187 ASN A CA 1
ATOM 1463 C C . ASN A 1 187 ? -3.854 5.448 16.792 1.00 94.12 187 ASN A C 1
ATOM 1465 O O . ASN A 1 187 ? -4.628 5.039 17.655 1.00 94.12 187 ASN A O 1
ATOM 1469 N N . ASN A 1 188 ? -3.833 6.719 16.391 1.00 95.19 188 ASN A N 1
ATOM 1470 C CA . ASN A 1 188 ? -4.726 7.738 16.940 1.00 95.19 188 ASN A CA 1
ATOM 1471 C C . ASN A 1 188 ? -6.202 7.454 16.615 1.00 95.19 188 ASN A C 1
ATOM 1473 O O . ASN A 1 188 ? -7.051 7.574 17.493 1.00 95.19 188 ASN A O 1
ATOM 1477 N N . LEU A 1 189 ? -6.520 6.989 15.402 1.00 95.62 189 LEU A N 1
ATOM 1478 C CA . LEU A 1 189 ? -7.879 6.553 15.060 1.00 95.62 189 LEU A CA 1
ATOM 1479 C C . LEU A 1 189 ? -8.354 5.409 15.961 1.00 95.62 189 LEU A C 1
ATOM 1481 O O . LEU A 1 189 ? -9.456 5.480 16.499 1.00 95.62 189 LEU A O 1
ATOM 1485 N N . ALA A 1 190 ? -7.513 4.399 16.201 1.00 96.31 190 ALA A N 1
ATOM 1486 C CA . ALA A 1 190 ? -7.840 3.308 17.118 1.00 96.31 190 ALA A CA 1
ATOM 1487 C C . ALA A 1 190 ? -8.074 3.809 18.556 1.00 96.31 190 ALA A C 1
ATOM 1489 O O . ALA A 1 190 ? -8.977 3.327 19.243 1.00 96.31 190 ALA A O 1
ATOM 1490 N N . GLU A 1 191 ? -7.306 4.802 19.014 1.00 95.81 191 GLU A N 1
ATOM 1491 C CA . GLU A 1 191 ? -7.536 5.455 20.307 1.00 95.81 191 GLU A CA 1
ATOM 1492 C C . GLU A 1 191 ? -8.880 6.181 20.374 1.00 95.81 191 GLU A C 1
ATOM 1494 O O . GLU A 1 191 ? -9.584 6.073 21.385 1.00 95.81 191 GLU A O 1
ATOM 1499 N N . GLY A 1 192 ? -9.239 6.900 19.311 1.00 95.38 192 GLY A N 1
ATOM 1500 C CA . GLY A 1 192 ? -10.505 7.616 19.223 1.00 95.38 192 GLY A CA 1
ATOM 1501 C C . GLY A 1 192 ? -11.701 6.663 19.204 1.00 95.38 192 GLY A C 1
ATOM 1502 O O . GLY A 1 192 ? -12.627 6.828 19.997 1.00 95.38 192 GLY A O 1
ATOM 1503 N N . VAL A 1 193 ? -11.631 5.602 18.393 1.00 96.31 193 VAL A N 1
ATOM 1504 C CA . VAL A 1 193 ? -12.657 4.546 18.314 1.00 96.31 193 VAL A CA 1
ATOM 1505 C C . VAL A 1 193 ? -12.869 3.876 19.672 1.00 96.31 193 VAL A C 1
ATOM 1507 O O . VAL A 1 193 ? -14.001 3.752 20.139 1.00 96.31 193 VAL A O 1
ATOM 1510 N N . LEU A 1 194 ? -11.789 3.492 20.359 1.00 96.25 194 LEU A N 1
ATOM 1511 C CA . LEU A 1 194 ? -11.900 2.893 21.690 1.00 96.25 194 LEU A CA 1
ATOM 1512 C C . LEU A 1 194 ? -12.451 3.873 22.724 1.00 96.25 194 LEU A C 1
ATOM 1514 O O . LEU A 1 194 ? -13.211 3.463 23.597 1.00 96.25 194 LEU A O 1
ATOM 1518 N N . SER A 1 195 ? -12.090 5.155 22.632 1.00 95.50 195 SER A N 1
ATOM 1519 C CA . SER A 1 195 ? -12.648 6.183 23.516 1.00 95.50 195 SER A CA 1
ATOM 1520 C C . SER A 1 195 ? -14.157 6.302 23.326 1.00 95.50 195 SER A C 1
ATOM 1522 O O . SER A 1 195 ? -14.883 6.293 24.314 1.00 95.50 195 SER A O 1
ATOM 1524 N N . HIS A 1 196 ? -14.627 6.311 22.075 1.00 95.19 196 HIS A N 1
ATOM 1525 C CA . HIS A 1 196 ? -16.053 6.324 21.756 1.00 95.19 196 HIS A CA 1
ATOM 1526 C C . HIS A 1 196 ? -16.778 5.113 22.361 1.00 95.19 196 HIS A C 1
ATOM 1528 O O . HIS A 1 196 ? -17.738 5.283 23.111 1.00 95.19 196 HIS A O 1
ATOM 1534 N N . CYS A 1 197 ? -16.265 3.902 22.120 1.00 94.81 197 CYS A N 1
ATOM 1535 C CA . CYS A 1 197 ? -16.872 2.669 22.627 1.00 94.81 197 CYS A CA 1
ATOM 1536 C C . CYS A 1 197 ? -16.942 2.637 24.160 1.00 94.81 197 CYS A C 1
ATOM 1538 O O . CYS A 1 197 ? -17.956 2.234 24.723 1.00 94.81 197 CYS A O 1
ATOM 1540 N N . LEU A 1 198 ? -15.872 3.062 24.844 1.00 94.69 198 LEU A N 1
ATOM 1541 C CA . LEU A 1 198 ? -15.817 3.107 26.309 1.00 94.69 198 LEU A CA 1
ATOM 1542 C C . LEU A 1 198 ? -16.803 4.138 26.875 1.00 94.69 198 LEU A C 1
ATOM 1544 O O . LEU A 1 198 ? -17.525 3.836 27.823 1.00 94.69 198 LEU A O 1
ATOM 1548 N N . THR A 1 199 ? -16.894 5.321 26.266 1.00 93.06 199 THR A N 1
ATOM 1549 C CA . THR A 1 199 ? -17.843 6.357 26.696 1.00 93.06 199 THR A CA 1
ATOM 1550 C C . THR A 1 199 ? -19.299 5.920 26.524 1.00 93.06 199 THR A C 1
ATOM 1552 O O . THR A 1 199 ? -20.108 6.203 27.405 1.00 93.06 199 THR A O 1
ATOM 1555 N N . LEU A 1 200 ? -19.635 5.177 25.462 1.00 91.69 200 LEU A N 1
ATOM 1556 C CA . LEU A 1 200 ? -20.994 4.654 25.253 1.00 91.69 200 LEU A CA 1
ATOM 1557 C C . LEU A 1 200 ? -21.465 3.711 26.370 1.00 91.69 200 LEU A C 1
ATOM 1559 O O . LEU A 1 200 ? -22.658 3.657 26.658 1.00 91.69 200 LEU A O 1
ATOM 1563 N N . VAL A 1 201 ? -20.540 3.015 27.035 1.00 91.88 201 VAL A N 1
ATOM 1564 C CA . VAL A 1 201 ? -20.841 2.144 28.185 1.00 91.88 201 VAL A CA 1
ATOM 1565 C C . VAL A 1 201 ? -20.558 2.805 29.540 1.00 91.88 201 VAL A C 1
ATOM 1567 O O . VAL A 1 201 ? -20.522 2.127 30.565 1.00 91.88 201 VAL A O 1
ATOM 1570 N N . GLY A 1 202 ? -20.364 4.129 29.564 1.00 89.94 202 GLY A N 1
ATOM 1571 C CA . GLY A 1 202 ? -20.160 4.910 30.788 1.00 89.94 202 GLY A CA 1
ATOM 1572 C C . GLY A 1 202 ? -18.770 4.776 31.420 1.00 89.94 202 GLY A C 1
ATOM 1573 O O . GLY A 1 202 ? -18.579 5.181 32.566 1.00 89.94 202 GLY A O 1
ATOM 1574 N N . GLU A 1 203 ? -17.793 4.221 30.703 1.00 92.00 203 GLU A N 1
ATOM 1575 C CA . GLU A 1 203 ? -16.413 4.091 31.171 1.00 92.00 203 GLU A CA 1
ATOM 1576 C C . GLU A 1 203 ? -15.590 5.324 30.776 1.00 92.00 203 GLU A C 1
ATOM 1578 O O . GLU A 1 203 ? -15.659 5.811 29.645 1.00 92.00 203 GLU A O 1
ATOM 1583 N N . SER A 1 204 ? -14.754 5.815 31.695 1.00 92.19 204 SER A N 1
ATOM 1584 C CA . SER A 1 204 ? -13.820 6.906 31.398 1.00 92.19 204 SER A CA 1
ATOM 1585 C C . SER A 1 204 ? -12.611 6.360 30.625 1.00 92.19 204 SER A C 1
ATOM 1587 O O . SER A 1 204 ? -11.854 5.548 31.178 1.00 92.19 204 SER A O 1
ATOM 1589 N N . PRO A 1 205 ? -12.359 6.803 29.378 1.00 91.12 205 PRO A N 1
ATOM 1590 C CA . PRO A 1 205 ? -11.229 6.312 28.600 1.00 91.12 205 PRO A CA 1
ATOM 1591 C C . PRO A 1 205 ? -9.895 6.729 29.227 1.00 91.12 205 PRO A C 1
ATOM 1593 O O . PRO A 1 205 ? -9.692 7.889 29.587 1.00 91.12 205 PRO A O 1
ATOM 1596 N N . HIS A 1 206 ? -8.951 5.795 29.340 1.00 91.56 206 HIS A N 1
ATOM 1597 C CA . HIS A 1 206 ? -7.580 6.131 29.731 1.00 91.56 206 HIS A CA 1
ATOM 1598 C C . HIS A 1 206 ? -6.809 6.852 28.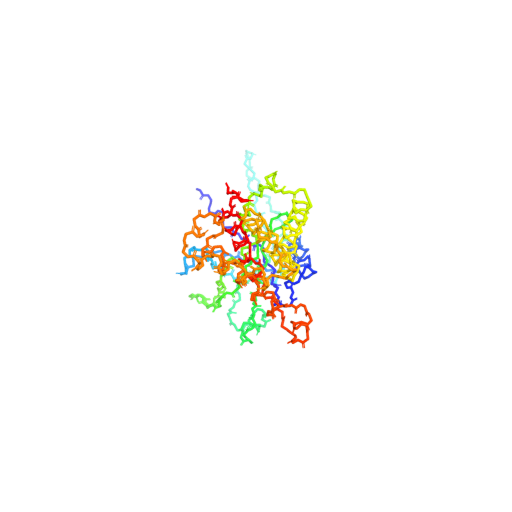618 1.00 91.56 206 HIS A C 1
ATOM 1600 O O . HIS A 1 206 ? -7.150 6.754 27.451 1.00 91.56 206 HIS A O 1
ATOM 1606 N N . ALA A 1 207 ? -5.707 7.519 28.975 1.00 84.69 207 ALA A N 1
ATOM 1607 C CA . ALA A 1 207 ? -4.949 8.369 28.053 1.00 84.69 207 ALA A CA 1
ATOM 1608 C C . ALA A 1 207 ? -4.237 7.640 26.893 1.00 84.69 207 ALA A C 1
ATOM 1610 O O . ALA A 1 207 ? -3.944 8.280 25.894 1.00 84.69 207 ALA A O 1
ATOM 1611 N N . THR A 1 208 ? -3.923 6.342 27.011 1.00 88.69 208 THR A N 1
ATOM 1612 C CA . THR A 1 208 ? -3.116 5.616 26.008 1.00 88.69 208 THR A CA 1
ATOM 1613 C C . THR A 1 208 ? -3.858 4.431 25.404 1.00 88.69 208 THR A C 1
ATOM 161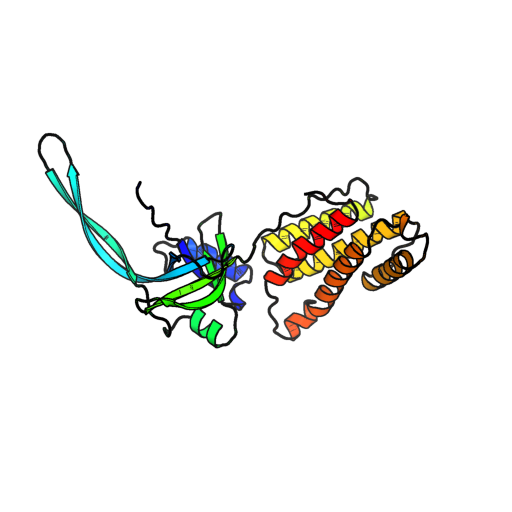5 O O . THR A 1 208 ? -4.630 3.760 26.100 1.00 88.69 208 THR A O 1
ATOM 1618 N N . LEU A 1 209 ? -3.563 4.106 24.138 1.00 90.62 209 LEU A N 1
ATOM 1619 C CA . LEU A 1 209 ? -4.142 2.951 23.439 1.00 90.62 209 LEU A CA 1
ATOM 1620 C C . LEU A 1 209 ? -4.027 1.639 24.228 1.00 90.62 209 LEU A C 1
ATOM 1622 O O . LEU A 1 209 ? -5.001 0.905 24.359 1.00 90.62 209 LEU A O 1
ATOM 1626 N N . ASP A 1 210 ? -2.853 1.354 24.801 1.00 92.50 210 ASP A N 1
ATOM 1627 C CA . ASP A 1 210 ? -2.611 0.123 25.569 1.00 92.50 210 ASP A CA 1
ATOM 1628 C C . ASP A 1 210 ? -3.557 -0.016 26.771 1.00 92.50 210 ASP A C 1
ATOM 1630 O O . ASP A 1 210 ? -4.096 -1.094 27.033 1.00 92.50 210 ASP A O 1
ATOM 1634 N N . LYS A 1 211 ? -3.794 1.088 27.488 1.00 92.44 211 LYS A N 1
ATOM 1635 C CA . LYS A 1 211 ? -4.691 1.105 28.646 1.00 92.44 211 LYS A CA 1
ATOM 1636 C C . LYS A 1 211 ? -6.154 0.992 28.217 1.00 92.44 211 LYS A C 1
ATOM 1638 O O . LYS A 1 211 ? -6.886 0.219 28.831 1.00 92.44 211 LYS A O 1
ATOM 1643 N N . ARG A 1 212 ? -6.555 1.679 27.141 1.00 95.94 212 ARG A N 1
ATOM 1644 C CA . ARG A 1 212 ? -7.907 1.562 26.566 1.00 95.94 212 ARG A CA 1
ATOM 1645 C C . ARG A 1 212 ? -8.203 0.136 26.094 1.00 95.94 212 ARG A C 1
ATOM 1647 O O . ARG A 1 212 ? -9.267 -0.394 26.386 1.00 95.94 212 ARG A O 1
ATOM 1654 N N . LEU A 1 213 ? -7.242 -0.530 25.449 1.00 95.88 213 LEU A N 1
ATOM 1655 C CA . LEU A 1 213 ? -7.377 -1.930 25.030 1.00 95.88 213 LEU A CA 1
ATOM 1656 C C . LEU A 1 213 ? -7.528 -2.882 26.218 1.00 95.88 213 LEU A C 1
ATOM 1658 O O . LEU A 1 213 ? -8.315 -3.821 26.152 1.00 95.88 213 LEU A O 1
ATOM 1662 N N . LYS A 1 214 ? -6.815 -2.649 27.324 1.00 95.19 214 LYS A N 1
ATOM 1663 C CA . LYS A 1 214 ? -7.004 -3.432 28.557 1.00 95.19 214 LYS A CA 1
ATOM 1664 C C . LYS A 1 214 ? -8.400 -3.232 29.155 1.00 95.19 214 LYS A C 1
ATOM 1666 O O . LYS A 1 214 ? -8.998 -4.213 29.589 1.00 95.19 214 LYS A O 1
ATOM 1671 N N . GLN A 1 215 ? -8.927 -2.002 29.144 1.00 94.25 215 GLN A N 1
ATOM 1672 C CA . GLN A 1 215 ? -10.308 -1.721 29.567 1.00 94.25 215 GLN A CA 1
ATOM 1673 C C . GLN A 1 215 ? -11.316 -2.445 28.668 1.00 94.25 215 GLN A C 1
ATOM 1675 O O . GLN A 1 215 ? -12.137 -3.208 29.169 1.00 94.25 215 GLN A O 1
ATOM 1680 N N . ALA A 1 216 ? -11.198 -2.278 27.348 1.00 94.06 216 ALA A N 1
ATOM 1681 C CA . ALA A 1 216 ? -12.071 -2.923 26.371 1.00 94.06 216 ALA A CA 1
ATOM 1682 C C . ALA A 1 216 ? -12.052 -4.451 26.510 1.00 94.06 216 ALA A C 1
ATOM 1684 O O . ALA A 1 216 ? -13.105 -5.073 26.594 1.00 94.06 216 ALA A O 1
ATOM 1685 N N . LYS A 1 217 ? -10.863 -5.056 26.639 1.00 95.19 217 LYS A N 1
ATOM 1686 C CA . LYS A 1 217 ? -10.717 -6.501 26.851 1.00 95.19 217 LYS A CA 1
ATOM 1687 C C . LYS A 1 217 ? -11.468 -6.972 28.096 1.00 95.19 217 LYS A C 1
ATOM 1689 O O . LYS A 1 217 ? -12.218 -7.937 28.019 1.00 95.19 217 LYS A O 1
ATOM 1694 N N . LYS A 1 218 ? -11.313 -6.266 29.221 1.00 94.25 218 LYS A N 1
ATOM 1695 C CA . LYS A 1 218 ? -12.017 -6.596 30.468 1.00 94.25 218 LYS A CA 1
ATOM 1696 C C . LYS A 1 218 ? -13.536 -6.580 30.278 1.00 94.25 218 LYS A C 1
ATOM 1698 O O . LYS A 1 218 ? -14.214 -7.440 30.826 1.00 94.25 218 LYS A O 1
ATOM 1703 N N . ILE A 1 219 ? -14.064 -5.617 29.523 1.00 92.62 219 ILE A N 1
ATOM 1704 C CA . ILE A 1 219 ? -15.503 -5.503 29.251 1.00 92.62 219 ILE A CA 1
ATOM 1705 C C . ILE A 1 219 ? -15.973 -6.655 28.358 1.00 92.62 219 ILE A C 1
ATOM 1707 O O . ILE A 1 219 ? -16.947 -7.311 28.710 1.00 92.62 219 ILE A O 1
ATOM 1711 N N . ILE A 1 220 ? -15.251 -6.940 27.269 1.00 92.38 220 ILE A N 1
ATOM 1712 C CA . ILE A 1 220 ? -15.575 -8.029 26.331 1.00 92.38 220 ILE A CA 1
ATOM 1713 C C . ILE A 1 220 ? -15.537 -9.402 27.022 1.00 92.38 220 ILE A C 1
ATOM 1715 O O . ILE A 1 220 ? -16.336 -10.276 26.707 1.00 92.38 220 ILE A O 1
ATOM 1719 N N . GLU A 1 221 ? -14.625 -9.600 27.975 1.00 91.94 221 GLU A N 1
ATOM 1720 C CA . GLU A 1 221 ? -14.496 -10.853 28.731 1.00 91.94 221 GLU A CA 1
ATOM 1721 C C . GLU A 1 221 ? -15.455 -10.945 29.934 1.00 91.94 221 GLU A C 1
ATOM 1723 O O . GLU A 1 221 ? -15.530 -11.999 30.565 1.00 91.94 221 GLU A O 1
ATOM 1728 N N . THR A 1 222 ? -16.183 -9.874 30.279 1.00 90.12 222 THR A N 1
ATOM 1729 C CA . THR A 1 222 ? -17.134 -9.873 31.403 1.00 90.12 222 THR A CA 1
ATOM 1730 C C . THR A 1 222 ? -18.525 -10.306 30.930 1.00 90.12 222 THR A C 1
ATOM 1732 O O . THR A 1 222 ? -19.166 -9.523 30.229 1.00 90.12 222 THR A O 1
ATOM 1735 N N . PRO A 1 223 ? -19.050 -11.465 31.377 1.00 84.00 223 PRO A N 1
ATOM 1736 C CA . PRO A 1 223 ? -20.348 -11.967 30.930 1.00 84.00 223 PRO A CA 1
ATOM 1737 C C . PRO A 1 223 ? -21.499 -10.984 31.181 1.00 84.00 223 PRO A C 1
ATOM 1739 O O . PRO A 1 223 ? -21.645 -10.438 32.276 1.00 84.00 223 PRO A O 1
ATOM 1742 N N . GLY A 1 224 ? -22.343 -10.790 30.172 1.00 81.12 224 GLY A N 1
ATOM 1743 C CA . GLY A 1 224 ? -23.479 -9.872 30.163 1.00 81.12 224 GLY A CA 1
ATOM 1744 C C . GLY A 1 224 ? -23.146 -8.440 29.730 1.00 81.12 224 GLY A C 1
ATOM 1745 O O . GLY A 1 224 ? -24.039 -7.759 29.223 1.00 81.12 224 GLY A O 1
ATOM 1746 N N . LYS A 1 225 ? -21.897 -7.976 29.877 1.00 80.25 225 LYS A N 1
ATOM 1747 C CA . LYS A 1 225 ? -21.492 -6.622 29.455 1.00 80.25 225 LYS A CA 1
ATOM 1748 C C . LYS A 1 225 ? -21.105 -6.559 27.981 1.00 80.25 225 LYS A C 1
ATOM 1750 O O . LYS A 1 225 ? -21.257 -5.508 27.363 1.00 80.25 225 LYS A O 1
ATOM 1755 N N . GLU A 1 226 ? -20.675 -7.676 27.400 1.00 76.62 226 GLU A N 1
ATOM 1756 C CA . GLU A 1 226 ? -20.263 -7.764 26.000 1.00 76.62 226 GLU A CA 1
ATOM 1757 C C . GLU A 1 226 ? -21.381 -7.368 25.030 1.00 76.62 226 GLU A C 1
ATOM 1759 O O . GLU A 1 226 ? -21.115 -6.750 24.008 1.00 76.62 226 GLU A O 1
ATOM 1764 N N . LYS A 1 227 ? -22.645 -7.649 25.374 1.00 78.19 227 LYS A N 1
ATOM 1765 C CA . LYS A 1 227 ? -23.804 -7.352 24.513 1.00 78.19 227 LYS A CA 1
ATOM 1766 C C . LYS A 1 227 ? -24.104 -5.862 24.372 1.00 78.19 227 LYS A C 1
ATOM 1768 O O . LYS A 1 227 ? -24.811 -5.474 23.450 1.00 78.19 227 LYS A O 1
ATOM 1773 N N . GLN A 1 228 ? -23.632 -5.054 25.317 1.00 83.75 228 GLN A N 1
ATOM 1774 C CA . GLN A 1 228 ? -23.835 -3.604 25.330 1.00 83.75 228 GLN A CA 1
ATOM 1775 C C . GLN A 1 228 ? -22.603 -2.854 24.821 1.00 83.75 228 GLN A C 1
ATOM 1777 O O . GLN A 1 228 ? -22.669 -1.644 24.619 1.00 83.75 228 GLN A O 1
ATOM 1782 N N . PHE A 1 229 ? -21.479 -3.550 24.630 1.00 91.75 229 PHE A N 1
ATOM 1783 C CA . PHE A 1 229 ? -20.243 -2.938 24.182 1.00 91.75 229 PHE A CA 1
ATOM 1784 C C . PHE A 1 229 ? -20.182 -2.929 22.646 1.00 91.75 229 PHE A C 1
ATOM 1786 O O . PHE A 1 229 ? -20.268 -3.997 22.044 1.00 91.75 229 PHE A O 1
ATOM 1793 N N . PRO A 1 230 ? -20.020 -1.759 21.999 1.00 90.88 230 PRO A N 1
ATOM 1794 C CA . PRO A 1 230 ? -20.065 -1.662 20.536 1.00 90.88 230 PRO A CA 1
ATOM 1795 C C . PRO A 1 230 ? -18.931 -2.397 19.814 1.00 90.88 230 PRO A C 1
ATOM 1797 O O . PRO A 1 230 ? -19.086 -2.776 18.661 1.00 90.88 230 PRO A O 1
ATOM 1800 N N . LEU A 1 231 ? -17.782 -2.573 20.471 1.00 93.12 231 LEU A N 1
ATOM 1801 C CA . LEU A 1 231 ? -16.599 -3.183 19.871 1.00 93.12 231 LEU A CA 1
ATOM 1802 C C . LEU A 1 231 ? -16.625 -4.703 20.037 1.00 93.12 231 LEU A C 1
ATOM 1804 O O . LEU A 1 231 ? -16.661 -5.215 21.162 1.00 93.12 231 LEU A O 1
ATOM 1808 N N . THR A 1 232 ? -16.498 -5.426 18.929 1.00 91.75 232 THR A N 1
ATOM 1809 C CA . THR A 1 232 ? -16.429 -6.888 18.964 1.00 91.75 232 THR A CA 1
ATOM 1810 C C . THR A 1 232 ? -15.019 -7.384 19.309 1.00 91.75 232 THR A C 1
ATOM 1812 O O . THR A 1 232 ? -14.032 -6.641 19.317 1.00 91.75 232 THR A O 1
ATOM 1815 N N . TYR A 1 233 ? -14.876 -8.693 19.552 1.00 89.75 233 TYR A N 1
ATOM 1816 C CA . TYR A 1 233 ? -13.546 -9.302 19.690 1.00 89.75 233 TYR A CA 1
ATOM 1817 C C . TYR A 1 233 ? -12.715 -9.170 18.397 1.00 89.75 233 TYR A C 1
ATOM 1819 O O . TYR A 1 233 ? -11.484 -9.128 18.447 1.00 89.75 233 TYR A O 1
ATOM 1827 N N . TYR A 1 234 ? -13.368 -9.073 17.234 1.00 90.44 234 TYR A N 1
ATOM 1828 C CA . TYR A 1 234 ? -12.704 -8.812 15.960 1.00 90.44 234 TYR A CA 1
ATOM 1829 C C . TYR A 1 234 ? -12.130 -7.389 15.920 1.00 90.44 234 TYR A C 1
ATOM 1831 O O . TYR A 1 234 ? -10.911 -7.246 15.772 1.00 90.44 234 TYR A O 1
ATOM 1839 N N . GLY A 1 235 ? -12.943 -6.359 16.185 1.00 90.06 235 GLY A N 1
ATOM 1840 C CA . GLY A 1 235 ? -12.477 -4.970 16.275 1.00 90.06 235 GLY A CA 1
ATOM 1841 C C . GLY A 1 235 ? -11.378 -4.772 17.322 1.00 90.06 235 GLY A C 1
ATOM 1842 O O . GLY A 1 235 ? -10.379 -4.089 17.073 1.00 90.06 235 GLY A O 1
ATOM 1843 N N . TYR A 1 236 ? -11.476 -5.458 18.465 1.00 93.81 236 TYR A N 1
ATOM 1844 C CA . TYR A 1 236 ? -10.408 -5.490 19.469 1.00 93.81 236 TYR A CA 1
ATOM 1845 C C . TYR A 1 236 ? -9.064 -5.968 18.888 1.00 93.81 236 TYR A C 1
ATOM 1847 O O . TYR A 1 236 ? -8.024 -5.339 19.116 1.00 93.81 236 TYR A O 1
ATOM 1855 N N . ASN A 1 237 ? -9.061 -7.059 18.116 1.00 91.38 237 ASN A N 1
ATOM 1856 C CA . ASN A 1 237 ? -7.839 -7.597 17.513 1.00 91.38 237 ASN A CA 1
ATOM 1857 C C . ASN A 1 237 ? -7.271 -6.686 16.414 1.00 91.38 237 ASN A C 1
ATOM 1859 O O . ASN A 1 237 ? -6.045 -6.585 16.282 1.00 91.38 237 ASN A O 1
ATOM 1863 N N . LEU A 1 238 ? -8.125 -5.982 15.666 1.00 92.75 238 LEU A N 1
ATOM 1864 C CA . LEU A 1 238 ? -7.687 -4.966 14.703 1.00 92.75 238 LEU A CA 1
ATOM 1865 C C . LEU A 1 238 ? -6.959 -3.817 15.412 1.00 92.75 238 LEU A C 1
ATOM 1867 O O . LEU A 1 238 ? -5.812 -3.508 15.080 1.00 92.75 238 LEU A O 1
ATOM 1871 N N . ALA A 1 239 ? -7.558 -3.251 16.463 1.00 93.62 239 ALA A N 1
ATOM 1872 C CA . ALA A 1 239 ? -6.936 -2.191 17.257 1.00 93.62 239 ALA A CA 1
ATOM 1873 C C . ALA A 1 239 ? -5.627 -2.656 17.935 1.00 93.62 239 ALA A C 1
ATOM 1875 O O . ALA A 1 239 ? -4.638 -1.916 17.982 1.00 93.62 239 ALA A O 1
ATOM 1876 N N . GLN A 1 240 ? -5.569 -3.910 18.395 1.00 91.75 240 GLN A N 1
ATOM 1877 C CA . GLN A 1 240 ? -4.346 -4.513 18.930 1.00 91.75 240 GLN A CA 1
ATOM 1878 C C . GLN A 1 240 ? -3.253 -4.663 17.860 1.00 91.75 240 GLN A C 1
ATOM 1880 O O . GLN A 1 240 ? -2.074 -4.444 18.156 1.00 91.75 240 GLN A O 1
ATOM 1885 N N . THR A 1 241 ? -3.625 -5.002 16.624 1.00 89.25 241 THR A N 1
ATOM 1886 C CA . THR A 1 241 ? -2.703 -5.088 15.481 1.00 89.25 241 THR A CA 1
ATOM 1887 C C . THR A 1 241 ? -2.094 -3.722 15.176 1.00 89.25 241 THR A C 1
ATOM 1889 O O . THR A 1 241 ? -0.869 -3.613 15.077 1.00 89.25 241 THR A O 1
ATOM 1892 N N . ILE A 1 242 ? -2.918 -2.669 15.135 1.00 91.75 242 ILE A N 1
ATOM 1893 C CA . ILE A 1 242 ? -2.463 -1.280 14.960 1.00 91.75 242 ILE A CA 1
ATOM 1894 C C . ILE A 1 242 ? -1.470 -0.895 16.068 1.00 91.75 242 ILE A C 1
ATOM 1896 O O . ILE A 1 242 ? -0.363 -0.445 15.768 1.00 91.75 242 ILE A O 1
ATOM 1900 N N . ARG A 1 243 ? -1.803 -1.154 17.344 1.00 91.50 243 ARG A N 1
ATOM 1901 C CA . ARG A 1 243 ? -0.913 -0.867 18.488 1.00 91.50 243 ARG A CA 1
ATOM 1902 C C . ARG A 1 243 ? 0.439 -1.566 18.352 1.00 91.50 243 ARG A C 1
ATOM 1904 O O . ARG A 1 243 ? 1.487 -0.959 18.575 1.00 91.50 243 ARG A O 1
ATOM 1911 N N . GLN A 1 244 ? 0.426 -2.862 18.037 1.00 88.56 244 GLN A N 1
ATOM 1912 C CA . GLN A 1 244 ? 1.652 -3.649 17.895 1.00 88.56 244 GLN A CA 1
ATOM 1913 C C . GLN A 1 244 ? 2.515 -3.136 16.745 1.00 88.56 244 GLN A C 1
ATOM 1915 O O . GLN A 1 244 ? 3.742 -3.107 16.868 1.00 88.56 244 GLN A O 1
ATOM 1920 N N . LEU A 1 245 ? 1.885 -2.724 15.646 1.00 83.75 245 LEU A N 1
ATOM 1921 C CA . LEU A 1 245 ? 2.578 -2.173 14.496 1.00 83.75 245 LEU A CA 1
ATOM 1922 C C . LEU A 1 245 ? 3.237 -0.831 14.829 1.00 83.75 245 LEU A C 1
ATOM 1924 O O . LEU A 1 245 ? 4.439 -0.679 14.613 1.00 83.75 245 LEU A O 1
ATOM 1928 N N . HIS A 1 246 ? 2.487 0.086 15.442 1.00 87.00 246 HIS A N 1
ATOM 1929 C CA . HIS A 1 246 ? 2.991 1.377 15.908 1.00 87.00 246 HIS A CA 1
ATOM 1930 C C . HIS A 1 246 ? 4.164 1.211 16.891 1.00 87.00 246 HIS A C 1
ATOM 1932 O O . HIS A 1 246 ? 5.231 1.790 16.700 1.00 87.00 246 HIS A O 1
ATOM 1938 N N . ALA A 1 247 ? 4.052 0.312 17.875 1.00 82.94 247 ALA A N 1
ATOM 1939 C CA . ALA A 1 247 ? 5.125 0.057 18.842 1.00 82.94 247 ALA A CA 1
ATOM 1940 C C . ALA A 1 247 ? 6.413 -0.524 18.220 1.00 82.94 247 ALA A C 1
ATOM 1942 O O . ALA A 1 247 ? 7.514 -0.303 18.740 1.00 82.94 247 ALA A O 1
ATOM 1943 N N . ARG A 1 248 ? 6.282 -1.298 17.134 1.00 73.75 248 ARG A N 1
ATOM 1944 C CA . ARG A 1 248 ? 7.414 -1.886 16.401 1.00 73.75 248 ARG A CA 1
ATOM 1945 C C . ARG A 1 248 ? 8.085 -0.886 15.467 1.00 73.75 248 ARG A C 1
ATOM 1947 O O . ARG A 1 248 ? 9.291 -1.000 15.269 1.00 73.75 248 ARG A O 1
ATOM 1954 N N . LEU A 1 249 ? 7.313 0.035 14.890 1.00 70.56 249 LEU A N 1
ATOM 1955 C CA . LEU A 1 249 ? 7.749 0.879 13.778 1.00 70.56 249 LEU A CA 1
ATOM 1956 C C . LEU A 1 249 ? 7.855 2.370 14.115 1.00 70.56 249 LEU A C 1
ATOM 1958 O O . LEU A 1 249 ? 8.176 3.150 13.224 1.00 70.56 249 LEU A O 1
ATOM 1962 N N . HIS A 1 250 ? 7.664 2.759 15.377 1.00 66.06 250 HIS A N 1
ATOM 1963 C CA . HIS A 1 250 ? 7.828 4.137 15.841 1.00 66.06 250 HIS A CA 1
ATOM 1964 C C . HIS A 1 250 ? 9.134 4.765 15.319 1.00 66.06 250 HIS A C 1
ATOM 1966 O O . HIS A 1 250 ? 10.202 4.150 15.422 1.00 66.06 250 HIS A O 1
ATOM 1972 N N . GLU A 1 251 ? 9.042 5.985 14.784 1.00 53.94 251 GLU A N 1
ATOM 1973 C CA . GLU A 1 251 ? 10.093 6.674 14.014 1.00 53.94 251 GLU A CA 1
ATOM 1974 C C . GLU A 1 251 ? 11.488 6.574 14.664 1.00 53.94 251 GLU A C 1
ATOM 1976 O O . GLU A 1 251 ? 12.433 6.084 14.047 1.00 53.94 251 GLU A O 1
ATOM 1981 N N . ASN A 1 252 ? 11.594 6.868 15.964 1.00 52.59 252 ASN A N 1
ATOM 1982 C CA . ASN A 1 252 ? 12.851 6.810 16.724 1.00 52.59 252 ASN A CA 1
ATOM 1983 C C . ASN A 1 252 ? 13.504 5.415 16.794 1.00 52.59 252 ASN A C 1
ATOM 1985 O O . ASN A 1 252 ? 14.724 5.309 16.918 1.00 52.59 252 ASN A O 1
ATOM 1989 N N . ARG A 1 253 ? 12.724 4.329 16.716 1.00 51.69 253 ARG A N 1
ATOM 1990 C CA . ARG A 1 253 ? 13.248 2.950 16.725 1.00 51.69 253 ARG A CA 1
ATOM 1991 C C . ARG A 1 253 ? 13.581 2.451 15.323 1.00 51.69 253 ARG A C 1
ATOM 1993 O O . ARG A 1 253 ? 14.561 1.730 15.163 1.00 51.69 253 ARG A O 1
ATOM 2000 N N . SER A 1 254 ? 12.794 2.831 14.322 1.00 51.44 254 SER A N 1
ATOM 2001 C CA . SER A 1 254 ? 12.974 2.393 12.931 1.00 51.44 254 SER A CA 1
ATOM 2002 C C . SER A 1 254 ? 14.126 3.123 12.243 1.00 51.44 254 SER A C 1
ATOM 2004 O O . SER A 1 254 ? 14.962 2.482 11.603 1.00 51.44 254 SER A O 1
ATOM 2006 N N . VAL A 1 255 ? 14.212 4.444 12.441 1.00 47.91 255 VAL A N 1
ATOM 2007 C CA . VAL A 1 255 ? 15.293 5.298 11.923 1.00 47.91 255 VAL A CA 1
ATOM 2008 C C . VAL A 1 255 ? 16.613 4.961 12.619 1.00 47.91 255 VAL A C 1
ATOM 2010 O O . VAL A 1 255 ? 17.621 4.767 11.945 1.00 47.91 255 VAL A O 1
ATOM 2013 N N . GLY A 1 256 ? 16.597 4.749 13.942 1.00 44.34 256 GLY A N 1
ATOM 2014 C CA . GLY A 1 256 ? 17.774 4.309 14.704 1.00 44.34 256 GLY A CA 1
ATOM 2015 C C . GLY A 1 256 ? 18.289 2.906 14.342 1.00 44.34 256 GLY A C 1
ATOM 2016 O O . GLY A 1 256 ? 19.444 2.594 14.613 1.00 44.34 256 GLY A O 1
ATOM 2017 N N . GLN A 1 257 ? 17.463 2.064 13.707 1.00 47.31 257 GLN A N 1
ATOM 2018 C CA . GLN A 1 257 ? 17.839 0.724 13.230 1.00 47.31 257 GLN A CA 1
ATOM 2019 C C . GLN A 1 257 ? 18.071 0.647 11.710 1.00 47.31 257 GLN A C 1
ATOM 2021 O O . GLN A 1 257 ? 18.312 -0.446 11.196 1.00 47.31 257 GLN A O 1
ATOM 2026 N N . GLY A 1 258 ? 17.965 1.761 10.973 1.00 41.62 258 GLY A N 1
ATOM 2027 C CA . GLY A 1 258 ? 18.135 1.786 9.514 1.00 41.62 258 GLY A CA 1
ATOM 2028 C C . GLY A 1 258 ? 17.102 0.959 8.733 1.00 41.62 258 GLY A C 1
ATOM 2029 O O . GLY A 1 258 ? 17.344 0.592 7.583 1.00 41.62 258 GLY A O 1
ATOM 2030 N N . LYS A 1 259 ? 15.952 0.624 9.336 1.00 46.91 259 LYS A N 1
ATOM 2031 C CA . LYS A 1 259 ? 14.920 -0.204 8.696 1.00 46.91 259 LYS A CA 1
ATOM 2032 C C . LYS A 1 259 ? 13.920 0.678 7.955 1.00 46.91 259 LYS A C 1
ATOM 2034 O O . LYS A 1 259 ? 13.074 1.321 8.571 1.00 46.91 259 LYS A O 1
ATOM 2039 N N . ALA A 1 260 ? 13.978 0.656 6.625 1.00 55.03 260 ALA A N 1
ATOM 2040 C CA . ALA A 1 260 ? 12.926 1.219 5.785 1.00 55.03 260 ALA A CA 1
ATOM 2041 C C . ALA A 1 260 ? 11.620 0.424 5.978 1.00 55.03 260 ALA A C 1
ATOM 2043 O O . ALA A 1 260 ? 11.598 -0.798 5.793 1.00 55.03 260 ALA A O 1
ATOM 2044 N N . VAL A 1 261 ? 10.532 1.105 6.350 1.00 56.34 261 VAL A N 1
ATOM 2045 C CA . VAL A 1 261 ? 9.202 0.488 6.430 1.00 56.34 261 VAL A CA 1
ATOM 2046 C C . VAL A 1 261 ? 8.701 0.219 5.019 1.00 56.34 261 VAL A C 1
ATOM 2048 O O . VAL A 1 261 ? 8.670 1.108 4.171 1.00 56.34 261 VAL A O 1
ATOM 2051 N N . ARG A 1 262 ? 8.318 -1.033 4.771 1.00 58.28 262 ARG A N 1
ATOM 2052 C CA . ARG A 1 262 ? 7.718 -1.464 3.509 1.00 58.28 262 ARG A CA 1
ATOM 2053 C C . ARG A 1 262 ? 6.388 -0.723 3.288 1.00 58.28 262 ARG A C 1
ATOM 2055 O O . ARG A 1 262 ? 5.558 -0.762 4.196 1.00 58.28 262 ARG A O 1
ATOM 2062 N N . PRO A 1 263 ? 6.145 -0.082 2.131 1.00 54.22 263 PRO A N 1
ATOM 2063 C CA . PRO A 1 263 ? 4.878 0.597 1.835 1.00 54.22 263 PRO A CA 1
ATOM 2064 C C . PRO A 1 263 ? 3.643 -0.283 2.067 1.00 54.22 263 PRO A C 1
ATOM 2066 O O . PRO A 1 263 ? 2.620 0.197 2.546 1.00 54.22 263 PRO A O 1
ATOM 2069 N N . GLU A 1 264 ? 3.764 -1.589 1.824 1.00 56.31 264 GLU A N 1
ATOM 2070 C CA . GLU A 1 264 ? 2.726 -2.601 2.047 1.00 56.31 264 GLU A CA 1
ATOM 2071 C C . GLU A 1 264 ? 2.210 -2.634 3.493 1.00 56.31 264 GLU A C 1
ATOM 2073 O O . GLU A 1 264 ? 1.065 -3.002 3.741 1.00 56.31 264 GLU A O 1
ATOM 2078 N N . VAL A 1 265 ? 3.027 -2.204 4.456 1.00 61.50 265 VAL A N 1
ATOM 2079 C CA . VAL A 1 265 ? 2.638 -2.104 5.865 1.00 61.50 265 VAL A CA 1
ATOM 2080 C C . VAL A 1 265 ? 1.635 -0.970 6.092 1.00 61.50 265 VAL A C 1
ATOM 2082 O O . VAL A 1 265 ? 0.637 -1.175 6.778 1.00 61.50 265 VAL A O 1
ATOM 2085 N N . GLY A 1 266 ? 1.868 0.202 5.491 1.00 57.34 266 GLY A N 1
ATOM 2086 C CA . GLY A 1 266 ? 0.913 1.314 5.531 1.00 57.34 266 GLY A CA 1
ATOM 2087 C C . GLY A 1 266 ? -0.382 0.990 4.780 1.00 57.34 266 GLY A C 1
ATOM 2088 O O . GLY A 1 266 ? -1.452 1.440 5.167 1.00 57.34 266 GLY A O 1
ATOM 2089 N N . LEU A 1 267 ? -0.304 0.148 3.749 1.00 61.06 267 LEU A N 1
ATOM 2090 C CA . LEU A 1 267 ? -1.458 -0.263 2.944 1.00 61.06 267 LEU A CA 1
ATOM 2091 C C . LEU A 1 267 ? -2.338 -1.304 3.653 1.00 61.06 267 LEU A C 1
ATOM 2093 O O . LEU A 1 267 ? -3.562 -1.203 3.621 1.00 61.06 267 LEU A O 1
ATOM 2097 N N . ASN A 1 268 ? -1.739 -2.253 4.379 1.00 67.62 268 ASN A N 1
ATOM 2098 C CA . ASN A 1 268 ? -2.493 -3.173 5.241 1.00 67.62 268 ASN A CA 1
ATOM 2099 C C . ASN A 1 268 ? -3.263 -2.437 6.352 1.00 67.62 268 ASN A C 1
ATOM 2101 O O . ASN A 1 268 ? -4.318 -2.901 6.795 1.00 67.62 268 ASN A O 1
ATOM 2105 N N . LEU A 1 269 ? -2.772 -1.273 6.794 1.00 79.19 269 LEU A N 1
ATOM 2106 C CA . LEU A 1 269 ? -3.497 -0.450 7.757 1.00 79.19 269 LEU A CA 1
ATOM 2107 C C . LEU A 1 269 ? -4.800 0.105 7.200 1.00 79.19 269 LEU A C 1
ATOM 2109 O O . LEU A 1 269 ? -5.721 0.306 7.978 1.00 79.19 269 LEU A O 1
ATOM 2113 N N . THR A 1 270 ? -4.922 0.345 5.897 1.00 78.12 270 THR A N 1
ATOM 2114 C CA . THR A 1 270 ? -6.152 0.933 5.355 1.00 78.12 270 THR A CA 1
ATOM 2115 C C . THR A 1 270 ? -7.335 -0.022 5.483 1.00 78.12 270 THR A C 1
ATOM 2117 O O . THR A 1 270 ? -8.419 0.405 5.873 1.00 78.12 270 THR A O 1
ATOM 2120 N N . VAL A 1 271 ? -7.108 -1.316 5.229 1.00 80.19 271 VAL A N 1
ATOM 2121 C CA . VAL A 1 271 ? -8.101 -2.370 5.487 1.00 80.19 271 VAL A CA 1
ATOM 2122 C C . VAL A 1 271 ? -8.372 -2.455 6.985 1.00 80.19 271 VAL A C 1
ATOM 2124 O O . VAL A 1 271 ? -9.516 -2.371 7.404 1.00 80.19 271 VAL A O 1
ATOM 2127 N N . THR A 1 272 ? -7.317 -2.513 7.802 1.00 87.94 272 THR A N 1
ATOM 2128 C CA . THR A 1 272 ? -7.440 -2.641 9.264 1.00 87.94 272 THR A CA 1
ATOM 2129 C C . THR A 1 272 ? -8.243 -1.492 9.892 1.00 87.94 272 THR A C 1
ATOM 2131 O O . THR A 1 272 ? -9.079 -1.728 10.756 1.00 87.94 272 THR A O 1
ATOM 2134 N N . VAL A 1 273 ? -8.005 -0.248 9.461 1.00 91.25 273 VAL A N 1
ATOM 2135 C CA . VAL A 1 273 ? -8.723 0.947 9.931 1.00 91.25 273 VAL A CA 1
ATOM 2136 C C . VAL A 1 273 ? -10.161 0.956 9.420 1.00 91.25 273 VAL A C 1
ATOM 2138 O O . VAL A 1 273 ? -11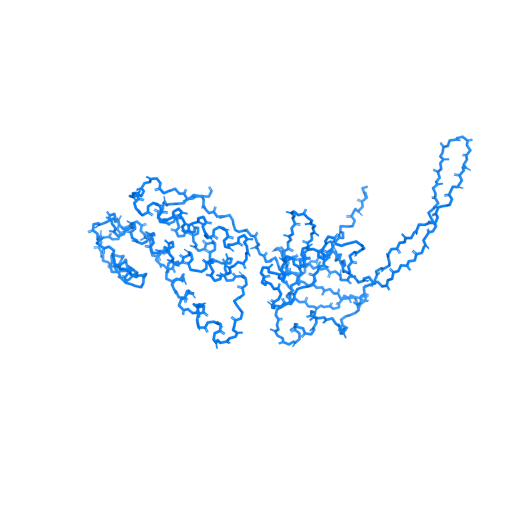.061 1.261 10.193 1.00 91.25 273 VAL A O 1
ATOM 2141 N N . SER A 1 274 ? -10.391 0.607 8.152 1.00 89.06 274 SER A N 1
ATOM 2142 C CA . SER A 1 274 ? -11.744 0.585 7.577 1.00 89.06 274 SER A CA 1
ATOM 2143 C C . SER A 1 274 ? -12.626 -0.455 8.267 1.00 89.06 274 SER A C 1
ATOM 2145 O O . SER A 1 274 ? -13.712 -0.118 8.723 1.00 89.06 274 SER A O 1
ATOM 2147 N N . GLU A 1 275 ? -12.122 -1.677 8.436 1.00 88.94 275 GLU A N 1
ATOM 2148 C CA . GLU A 1 275 ? -12.822 -2.753 9.147 1.00 88.94 275 GLU A CA 1
ATOM 2149 C C . GLU A 1 275 ? -13.073 -2.387 10.616 1.00 88.94 275 GLU A C 1
ATOM 2151 O O . GLU A 1 275 ? -14.147 -2.655 11.143 1.00 88.94 275 GLU A O 1
ATOM 2156 N N . LEU A 1 276 ? -12.123 -1.710 11.276 1.00 93.88 276 LEU A N 1
ATOM 2157 C CA . LEU A 1 276 ? -12.314 -1.236 12.649 1.00 93.88 276 LEU A CA 1
ATOM 2158 C C . LEU A 1 276 ? -13.443 -0.203 12.745 1.00 93.88 276 LEU A C 1
ATOM 2160 O O . LEU A 1 276 ? -14.222 -0.255 13.689 1.00 93.88 276 LEU A O 1
ATOM 2164 N N . LEU A 1 277 ? -13.523 0.736 11.798 1.00 93.12 277 LEU A N 1
ATOM 2165 C CA . LEU A 1 277 ? -14.589 1.741 11.760 1.00 93.12 277 LEU A CA 1
ATOM 2166 C C . LEU A 1 277 ? -15.953 1.102 11.482 1.00 93.12 277 LEU A C 1
ATOM 2168 O O . LEU A 1 277 ? -16.930 1.457 12.137 1.00 93.12 277 LEU A O 1
ATOM 2172 N N . VAL A 1 278 ? -16.013 0.149 10.551 1.00 90.06 278 VAL A N 1
ATOM 2173 C CA . VAL A 1 278 ? -17.239 -0.587 10.214 1.00 90.06 278 VAL A CA 1
ATOM 2174 C C . VAL A 1 278 ? -17.717 -1.438 11.394 1.00 90.06 278 VAL A C 1
ATOM 2176 O O . VAL A 1 278 ? -18.907 -1.411 11.701 1.00 90.06 278 VAL A O 1
ATOM 2179 N N . ASP A 1 279 ? -16.810 -2.123 12.104 1.00 91.94 279 ASP A N 1
ATOM 2180 C CA . ASP A 1 279 ? -17.131 -2.967 13.271 1.00 91.94 279 ASP A CA 1
ATOM 2181 C C . ASP A 1 279 ? -17.904 -2.201 14.352 1.00 91.94 279 ASP A C 1
ATOM 2183 O O . ASP A 1 279 ? -18.826 -2.741 14.956 1.00 91.94 279 ASP A O 1
ATOM 2187 N N . VAL A 1 280 ? -17.565 -0.925 14.556 1.00 92.31 280 VAL A N 1
ATOM 2188 C CA . VAL A 1 280 ? -18.197 -0.068 15.572 1.00 92.31 280 VAL A CA 1
ATOM 2189 C C . VAL A 1 280 ? -19.305 0.833 15.014 1.00 92.31 280 VAL A C 1
ATOM 2191 O O . VAL A 1 280 ? -19.794 1.709 15.726 1.00 92.31 280 VAL A O 1
ATOM 2194 N N . GLY A 1 281 ? -19.685 0.665 13.743 1.00 90.38 281 GLY A N 1
ATOM 2195 C CA . GLY A 1 281 ? -20.724 1.469 13.091 1.00 90.38 281 GLY A CA 1
ATOM 2196 C C . GLY A 1 281 ? -20.327 2.919 12.784 1.00 90.38 281 GLY A C 1
ATOM 2197 O O . GLY A 1 281 ? -21.203 3.745 12.551 1.00 90.38 281 GLY A O 1
ATOM 2198 N N . LEU A 1 282 ? -19.029 3.234 12.771 1.00 92.44 282 LEU A N 1
ATOM 2199 C CA . LEU A 1 282 ? -18.482 4.554 12.420 1.00 92.44 282 LEU A CA 1
ATOM 2200 C C . LEU A 1 282 ? -17.977 4.627 10.970 1.00 92.44 282 LEU A C 1
ATOM 2202 O O . LEU A 1 282 ? -17.333 5.606 10.590 1.00 92.44 282 LEU A O 1
ATOM 2206 N N . GLY A 1 283 ? -18.221 3.596 10.162 1.00 86.69 283 GLY A N 1
ATOM 2207 C CA . GLY A 1 283 ? -17.834 3.562 8.758 1.00 86.69 283 GLY A CA 1
ATOM 2208 C C . GLY A 1 283 ? -18.769 2.708 7.908 1.00 86.69 283 GLY A C 1
ATOM 2209 O O . GLY A 1 283 ? -19.365 1.749 8.400 1.00 86.69 283 GLY A O 1
ATOM 2210 N N . LYS A 1 284 ? -18.875 3.050 6.621 1.00 82.12 284 LYS A N 1
ATOM 2211 C CA . LYS A 1 284 ? -19.599 2.277 5.598 1.00 82.12 284 LYS A CA 1
ATOM 2212 C C . LYS A 1 284 ? -18.760 2.130 4.332 1.00 82.12 284 LYS A C 1
ATOM 2214 O O . LYS A 1 284 ? -17.901 2.967 4.063 1.00 82.12 284 LYS A O 1
ATOM 2219 N N . TYR A 1 285 ? -19.005 1.068 3.571 1.00 70.44 285 TYR A N 1
ATOM 2220 C CA . TYR A 1 285 ? -18.430 0.885 2.236 1.00 70.44 285 TYR A CA 1
ATOM 2221 C C . TYR A 1 285 ? -19.304 1.514 1.156 1.00 70.44 285 TYR A C 1
ATOM 2223 O O . TYR A 1 285 ? -20.546 1.463 1.311 1.00 70.44 285 TYR A O 1
#

Foldseek 3Di:
DDPPQDKWQKDKDFLVLLALNSVVVRQVQSADPPGQKIWGWDCDPVDPPKTKTFIKGFPAKDWDWDWDFDPDPDTDTDTDIDIDTDIDFDAPPDPDPCNVQVVVVTWMWMWIDHPPDIWIWIFDDWDADPVRGTMTMTDTPPLDDPQFDFALVPPPDVLSVQLVVLVVQLNVCSNSLVLLSNLVSLLSNLLSLLCRQCVQLVHHADPHLVRSLVVVVVQCPDPPSVVSGLAHPLLSVLSVVSVVLCVCCPPVNCVVVVHDDDSSNSVVSSVSSRVNCVSNPRGHD

pLDDT: mean 82.01, std 14.0, range [32.59, 96.31]

Sequence (285 aa):
MDPTVLIFKGVYLGQTDIAPAGLEKGKRSLSQHPAHTVLRPVPSSDGSPCWSAIVYRKAGSTTINLREEHRNNRTIYQETSVPVWVYHADPPGGPYAWETDISSGKSGYFLTGGFGRNSLWRITRIQADALNRQVLTFTPVQLAPTLAMPEFEGVGLPLQEFLTQHYEGFQQAITRHAPFDAIDRANNLAEGVLSHCLTLVGESPHATLDKRLKQAKKIIETPGKEKQFPLTYYGYNLAQTIRQLHARLHENRSVGQGKAVRPEVGLNLTVTVSELLVDVGLGKY

=== Feature glossary ===
The record interleaves many kinds of information about one protein. Here is each kind framed as the question it answers.

Q: What known structures does this most resemble?
A: Structural nearest neighbors (via Foldseek easy-search vs the PDB). Reported per hit: target PDB id, E-value, and alignment TM-score. A TM-score above ~0.5 is the conventional threshold for 'same fold'.

Q: Where is each backb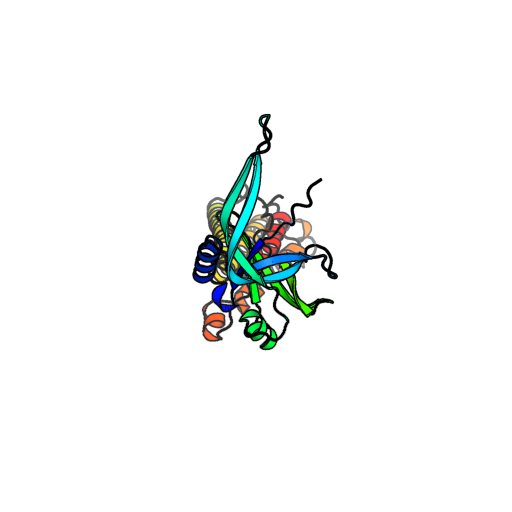one atom in 3D?
A: The mmCIF table is the protein's shape written out atom by atom. For each backbone N, Cα, C, and carbonyl O, it records an (x, y, z) coordinate triple in Å plus the residue type, chain letter, and residue number.

Q: What are the backbone torsion angles?
A: The φ/ψ torsion pair specifies the backbone conformation at each residue. φ rotates about the N–Cα bond, ψ about the Cα–C bond. Steric clashes forbid most of the (φ, ψ) plane — the allowed regions (α-helix basin, β-sheet basin, left-handed helix) are the Ramachandran-allowed regions.

Q: Which residues are buried vs exposed?
A: Solvent-accessible surface area (SASA) is the area in Å² traced out by the centre of a 1.4 Å probe sphere (a water molecule) rolled over the protein's van der Waals surface (Shrake–Rupley / Lee–Richards construction). Buried residues have near-zero SASA; fully exposed residues can exceed 200 Å². The total SASA scales roughly with the number of surface residues.

Q: How confident is the AlphaFold model at each residue?
A: pLDDT is the predicted lDDT-Cα score: AlphaFold's confidence that the local environment of each residue (all inter-atomic distances within 15 Å) is correctly placed. It is a per-residue number between 0 and 100, with higher meaning more reliable.

Q: What does the local fold look like, residue by residue?
A: 3Di is Foldseek's structural alphabet. Each residue is assigned one of twenty discrete states based on how its Cα sits relative to its spatial (not sequential) neighbors. Aligning 3Di strings finds structural homologs roughly as well as full 3D superposition, but orders of magnitude faster.

Q: How big and how compact is the whole molecule?
A: Radius of gyration (Rg) is the root-mean-square distance of Cα atoms from their centroid — a single number for overall size and compactness. A globular domain of N residues has Rg ≈ 2.2·N^0.38 Å; an extended or disordered chain has a much larger Rg. The Cα contact count is the number of residue pairs whose Cα atoms are within 8 Å and are more than four positions apart in sequence — a standard proxy for tertiary packing density. The bounding box is the smallest axis-aligned box enclosing all Cα atoms.

Q: Which residues are in helices, strands, or loops?
A: DSSP 8-state secondary structure assigns each residue one of H (α-helix), G (3₁₀-helix), I (π-helix), E (extended β-strand), B (isolated β-bridge), T (hydrogen-bonded turn), S (bend), or '-' (coil). The assignment is computed from backbone hydrogen-bond geometry via the Kabsch–Sander algorithm.

Q: How mobile is each atom in the crystal?
A: Crystallographic B-factors measure how much each atom's electron density is smeared out, in Å². They rise in mobile loops and surface residues and fall in the buried interior. In AlphaFold models this column is repurposed to hold pLDDT instead.

Q: What if only a Cα trace is available?
A: P-SEA three-state annotation labels each residue as helix, strand, or coil based purely on the geometry of the Cα trace. It serves as a fallback when the full backbone (and thus DSSP) is unavailable.

Q: What family and function is it annotated with?
A: Database cross-references. InterPro integrates a dozen domain/family signature databases into unified entries with residue-range hits. GO terms attach function/process/location labels with evidence codes. CATH codes position the fold in a four-level structural taxonomy. Organism is the NCBI-taxonomy species name.

Q: Are the domains correctly placed relative to each other?
A: Predicted Aligned Error (PAE) is an AlphaFold confidence matrix: entry (i, j) is the expected error in the position of residue j, in ångströms, when the prediction is superimposed on the true structure at residue i. Low PAE within a block of residues means that block is internally rigid and well-predicted; high PAE between two blocks means their relative placement is uncertain even if each block individually is confident.

Q: What do the diagnostic plots show?
A: Three diagnostic plots accompany the record. The Cα contact map visualizes the tertiary structure as a 2D adjacency matrix (8 Å cutoff, sequence-local contacts suppressed). The Ramachandran plot shows the distribution of backbone (φ, ψ) torsions, with points in the α and β basins reflecting secondary structure content. The PAE plot shows AlphaFold's inter-residue confidence as a color matrix.

Q: What is the amino-acid chain?
A: Primary structure: the covalent order of the twenty standard amino acids along the backbone. Two proteins with the same sequence will (almost always) fold to the same structure; two with 30% identity often share a fold but not the details.

Q: What do the rendered images show?
A: The six renders are orthographic views along the three Cartesian axes in both directions. Representation (cartoon, sticks, or surface) and color scheme (sequence-rainbow or by-chain) vary across proteins so the training set covers all the common visualization conventions.